Protein AF-A0A383DB20-F1 (afdb_monomer_lite)

Organism: NCBI:txid408172

Sequence (236 aa):
VTLESDKSSVEVPSTEDGTVESVNVKIGDKVSKGHLLATLESLRPTEEKPKKILEEKLPPDTEKIIEEAENTLVLKKEADEQKTITKKEDSDQKIEIVKNGDIDPIETKEWLESLSAVLEKDGKHRAQFLIKQLIEHSYKEGSDLVLSRNTPYINTISPETEVKSPGDQNLERKIRSLIRWNAAAMVVRANKKNPDLGGHIGTFASAATLYDVGMNHFWRAKNNKFGGDLIYFQGH

InterPro domains:
  IPR000089 Biotin/lipoyl attachment [PF00364] (1-40)
  IPR000089 Biotin/lipoyl attachment [PS50968] (1-41)
  IPR011053 Single hybrid motif [SSF51230] (2-42)
  IPR029061 Thiamin diphosphate-binding fold [SSF52518] (151-236)
  IPR051157 Pyruvate Dehydrogenase/Transketolase [PTHR43825] (102-236)
  IPR060495 Pyruvate dehydrogenase E1 component, N-terminal domain [PF28598] (104-144)

Structure (mmCIF, N/CA/C/O backbone):
data_AF-A0A383DB20-F1
#
_entry.id   AF-A0A383DB20-F1
#
loop_
_atom_site.group_PDB
_atom_site.id
_atom_site.type_symbol
_atom_site.label_atom_id
_atom_site.label_alt_id
_atom_site.label_comp_id
_atom_site.label_asym_id
_atom_site.label_entity_id
_atom_site.label_seq_id
_atom_site.pdbx_PDB_ins_code
_atom_site.Cartn_x
_atom_site.Cartn_y
_atom_site.Cartn_z
_atom_site.occupancy
_atom_site.B_iso_or_equiv
_atom_site.auth_seq_id
_atom_site.auth_comp_id
_atom_site.auth_asym_id
_atom_site.auth_atom_id
_atom_site.pdbx_PDB_model_num
ATOM 1 N N . VAL A 1 1 ? 11.622 30.270 1.119 1.00 59.06 1 VAL A N 1
ATOM 2 C CA . VAL A 1 1 ? 12.641 29.790 0.146 1.00 59.06 1 VAL A CA 1
ATOM 3 C C . VAL A 1 1 ? 12.094 28.554 -0.542 1.00 59.06 1 VAL A C 1
ATOM 5 O O . VAL A 1 1 ? 11.607 27.674 0.156 1.00 59.06 1 VAL A O 1
ATOM 8 N N . THR A 1 2 ? 12.141 28.484 -1.871 1.00 49.19 2 THR A N 1
ATOM 9 C CA . THR A 1 2 ? 11.824 27.263 -2.624 1.00 49.19 2 THR A CA 1
ATOM 10 C C . THR A 1 2 ? 13.022 26.318 -2.583 1.00 49.19 2 THR A C 1
ATOM 12 O O . THR A 1 2 ? 14.114 26.670 -3.023 1.00 49.19 2 THR A O 1
ATOM 15 N N . LEU A 1 3 ? 12.839 25.128 -2.015 1.00 52.16 3 LEU A N 1
ATOM 16 C CA . LEU A 1 3 ? 13.835 24.062 -2.069 1.00 52.16 3 LEU A CA 1
ATOM 17 C C . LE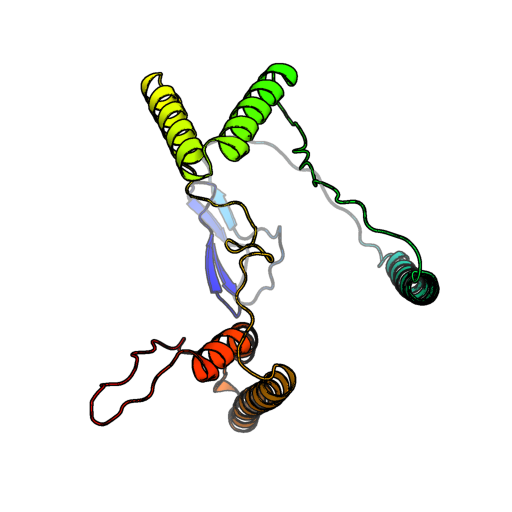U A 1 3 ? 13.464 23.119 -3.206 1.00 52.16 3 LEU A C 1
ATOM 19 O O . LEU A 1 3 ? 12.528 22.331 -3.079 1.00 52.16 3 LEU A O 1
ATOM 23 N N . GLU A 1 4 ? 14.196 23.219 -4.310 1.00 48.62 4 GLU A N 1
ATOM 24 C CA . GLU A 1 4 ? 14.090 22.284 -5.425 1.00 48.62 4 GLU A CA 1
ATOM 25 C C . GLU A 1 4 ? 15.074 21.131 -5.233 1.00 48.62 4 GLU A C 1
ATOM 27 O O . GLU A 1 4 ? 16.267 21.323 -4.991 1.00 48.62 4 GLU A O 1
ATOM 32 N N . SER A 1 5 ? 14.556 19.916 -5.343 1.00 49.69 5 SER A N 1
ATOM 33 C CA . SER A 1 5 ? 15.331 18.685 -5.414 1.00 49.69 5 SER A CA 1
ATOM 34 C C . SER A 1 5 ? 14.878 17.876 -6.625 1.00 49.69 5 SER A C 1
ATOM 36 O O . SER A 1 5 ? 13.759 18.049 -7.103 1.00 49.69 5 SER A O 1
ATOM 38 N N . ASP A 1 6 ? 15.708 16.925 -7.056 1.00 48.59 6 ASP A N 1
ATOM 39 C CA . ASP A 1 6 ? 15.488 15.978 -8.170 1.00 48.59 6 ASP A CA 1
ATOM 40 C C . ASP A 1 6 ? 14.156 15.179 -8.113 1.00 48.59 6 ASP A C 1
ATOM 42 O O . ASP A 1 6 ? 13.858 14.384 -9.000 1.00 48.59 6 ASP A O 1
ATOM 46 N N . LYS A 1 7 ? 13.342 15.341 -7.056 1.00 53.81 7 LYS A N 1
ATOM 47 C CA . LYS A 1 7 ? 12.043 14.663 -6.878 1.00 53.81 7 LYS A CA 1
ATOM 48 C C . LYS A 1 7 ? 10.903 15.548 -6.362 1.00 53.81 7 LYS A C 1
ATOM 50 O O . LYS A 1 7 ? 9.769 15.074 -6.326 1.00 53.81 7 LYS A O 1
ATOM 55 N N . SER A 1 8 ? 11.165 16.790 -5.952 1.00 47.06 8 SER A N 1
ATOM 56 C CA . SER A 1 8 ? 10.130 17.727 -5.492 1.00 47.06 8 SER A CA 1
ATOM 57 C C . SER A 1 8 ? 10.667 19.147 -5.316 1.00 47.06 8 SER A C 1
ATOM 59 O O . SER A 1 8 ? 11.785 19.339 -4.831 1.00 47.06 8 SER A O 1
ATOM 61 N N . SER A 1 9 ? 9.816 20.130 -5.619 1.00 50.62 9 SER A N 1
ATOM 62 C CA . SER A 1 9 ? 9.958 21.515 -5.160 1.00 50.62 9 SER A CA 1
ATOM 63 C C . SER A 1 9 ? 9.049 21.723 -3.945 1.00 50.62 9 SER A C 1
ATOM 65 O O . SER A 1 9 ? 7.861 21.403 -4.001 1.00 50.62 9 SER A O 1
ATOM 67 N N . VAL A 1 10 ? 9.599 22.228 -2.838 1.00 57.16 10 VAL A N 1
ATOM 68 C CA . VAL A 1 10 ? 8.850 22.519 -1.603 1.00 57.16 10 VAL A CA 1
ATOM 69 C C . VAL A 1 10 ? 9.067 23.975 -1.206 1.00 57.16 10 VAL A C 1
ATOM 71 O O . VAL A 1 10 ? 10.202 24.427 -1.039 1.00 57.16 10 VAL A O 1
ATOM 74 N N . GLU A 1 11 ? 7.975 24.715 -1.032 1.00 56.75 11 GLU A N 1
ATOM 75 C CA . GLU A 1 11 ? 8.008 26.063 -0.471 1.00 56.75 11 GLU A CA 1
ATOM 76 C C . GLU A 1 11 ? 8.185 25.995 1.047 1.00 56.75 11 GLU A C 1
ATOM 78 O O . GLU A 1 11 ? 7.329 25.491 1.770 1.00 56.75 11 GLU A O 1
ATOM 83 N N . VAL A 1 12 ? 9.309 26.520 1.539 1.00 61.78 12 VAL A N 1
ATOM 84 C CA . VAL A 1 12 ? 9.526 26.740 2.972 1.00 61.78 12 VAL A CA 1
ATOM 85 C C . VAL A 1 12 ? 9.075 28.169 3.306 1.00 61.78 12 VAL A C 1
ATOM 87 O O . VAL A 1 12 ? 9.718 29.112 2.812 1.00 61.78 12 VAL A O 1
ATOM 90 N N . PRO A 1 13 ? 8.001 28.360 4.101 1.00 58.44 13 PRO A N 1
ATOM 91 C CA . PRO A 1 13 ? 7.563 29.683 4.543 1.00 58.44 13 PRO A CA 1
ATOM 92 C C . PRO A 1 13 ? 8.611 30.333 5.461 1.00 58.44 13 PRO A C 1
ATOM 94 O O . PRO A 1 13 ? 9.416 29.640 6.085 1.00 58.44 13 PRO A O 1
ATOM 97 N N . SER A 1 14 ? 8.617 31.668 5.530 1.00 64.50 14 SER A N 1
ATOM 98 C CA . SER A 1 14 ? 9.446 32.390 6.506 1.00 64.50 14 SER A CA 1
ATOM 99 C C . SER A 1 14 ? 8.902 32.170 7.918 1.00 64.50 14 SER A C 1
ATOM 101 O O . SER A 1 14 ? 7.689 32.092 8.102 1.00 64.50 14 SER A O 1
ATOM 103 N N . THR A 1 15 ? 9.788 32.095 8.910 1.00 67.44 15 THR A N 1
ATOM 104 C CA . THR A 1 15 ? 9.412 32.118 10.334 1.00 67.44 15 THR A CA 1
ATOM 105 C C . THR A 1 15 ? 9.298 33.537 10.889 1.00 67.44 15 THR A C 1
ATOM 107 O O . THR A 1 15 ? 8.707 33.715 11.945 1.00 67.44 15 THR A O 1
ATOM 110 N N . GLU A 1 16 ? 9.857 34.527 10.187 1.00 64.00 16 GLU A N 1
ATOM 111 C CA . GLU A 1 16 ? 9.925 35.928 10.611 1.00 64.00 16 GLU A CA 1
ATOM 112 C C . GLU A 1 16 ? 9.339 36.851 9.534 1.00 64.00 16 GLU A C 1
ATOM 114 O O . GLU A 1 16 ? 9.630 36.684 8.342 1.00 64.00 16 GLU A O 1
ATOM 119 N N . ASP A 1 17 ? 8.571 37.851 9.970 1.00 55.56 17 ASP A N 1
ATOM 120 C CA . ASP A 1 17 ? 8.062 38.946 9.141 1.00 55.56 17 ASP A CA 1
ATOM 121 C C . ASP A 1 17 ? 9.033 40.140 9.193 1.00 55.56 17 ASP A C 1
ATOM 123 O O . ASP A 1 17 ? 9.353 40.648 10.270 1.00 55.56 17 ASP A O 1
ATOM 127 N N . GLY A 1 18 ? 9.489 40.625 8.036 1.00 67.94 18 GLY A N 1
ATOM 128 C CA . GLY A 1 18 ? 10.407 41.765 7.960 1.00 67.94 18 GLY A CA 1
ATOM 129 C C . GLY A 1 18 ? 10.824 42.122 6.534 1.00 67.94 18 GLY A C 1
ATOM 130 O O . GLY A 1 18 ? 10.557 41.383 5.584 1.00 67.94 18 GLY A O 1
ATOM 131 N N . THR A 1 19 ? 11.498 43.262 6.382 1.00 67.06 19 THR A N 1
ATOM 132 C CA . THR A 1 19 ? 12.055 43.700 5.092 1.00 67.06 19 THR A CA 1
ATOM 133 C C . THR A 1 19 ? 13.419 43.043 4.871 1.00 67.06 19 THR A C 1
ATOM 135 O O . THR A 1 19 ? 14.237 42.981 5.789 1.00 67.06 19 THR A O 1
ATOM 138 N N . VAL A 1 20 ? 13.685 42.554 3.656 1.00 72.50 20 VAL A N 1
ATOM 139 C CA . VAL A 1 20 ? 14.995 41.988 3.290 1.00 72.50 20 VAL A CA 1
ATOM 140 C C . VAL A 1 20 ? 15.997 43.120 3.076 1.00 72.50 20 VAL A C 1
ATOM 142 O O . VAL A 1 20 ? 15.852 43.903 2.141 1.00 72.50 20 VAL A O 1
ATOM 145 N N . GLU A 1 21 ? 17.024 43.179 3.920 1.00 65.50 21 GLU A N 1
ATOM 146 C CA . GLU A 1 21 ? 18.070 44.206 3.861 1.00 65.50 21 GLU A CA 1
ATOM 147 C C . GLU A 1 21 ? 19.227 43.777 2.942 1.00 65.50 21 GLU A C 1
ATOM 149 O O . GLU A 1 21 ? 19.695 44.550 2.107 1.00 65.50 21 GLU A O 1
ATOM 154 N N . SER A 1 22 ? 19.674 42.519 3.051 1.00 62.12 22 SER A N 1
ATOM 155 C CA . SER A 1 22 ? 20.727 41.966 2.192 1.00 62.12 22 SER A CA 1
ATOM 156 C C . SER A 1 22 ? 20.523 40.480 1.892 1.00 62.12 22 SER A C 1
ATOM 158 O O . SER A 1 22 ? 20.068 39.715 2.743 1.00 62.12 22 SER A O 1
ATOM 160 N N . VAL A 1 23 ? 20.892 40.057 0.679 1.00 72.50 23 VAL A N 1
ATOM 161 C CA . VAL A 1 23 ? 20.960 38.646 0.265 1.00 72.50 23 VAL A CA 1
ATOM 162 C C . VAL A 1 23 ? 22.431 38.289 0.076 1.00 72.50 23 VAL A C 1
ATOM 164 O O . VAL A 1 23 ? 23.111 38.876 -0.763 1.00 72.50 23 VAL A O 1
ATOM 167 N N . ASN A 1 24 ? 22.930 37.335 0.862 1.00 66.56 24 ASN A N 1
ATOM 168 C CA . ASN A 1 24 ? 24.367 37.054 0.995 1.00 66.56 24 ASN A CA 1
ATOM 169 C C . ASN A 1 24 ? 24.861 35.897 0.108 1.00 66.56 24 ASN A C 1
ATOM 171 O O . ASN A 1 24 ? 25.945 35.364 0.330 1.00 66.56 24 ASN A O 1
ATOM 175 N N . VAL A 1 25 ? 24.074 35.510 -0.899 1.00 71.25 25 VAL A N 1
ATOM 176 C CA . VAL A 1 25 ? 24.308 34.336 -1.753 1.00 71.25 25 VAL A CA 1
ATOM 177 C C . VAL A 1 25 ? 24.264 34.751 -3.220 1.00 71.25 25 VAL A C 1
ATOM 179 O O . VAL A 1 25 ? 23.372 35.497 -3.626 1.00 71.25 25 VAL A O 1
ATOM 182 N N . LYS A 1 26 ? 25.212 34.270 -4.030 1.00 64.81 26 LYS A N 1
ATOM 183 C CA . LYS A 1 26 ? 25.238 34.499 -5.479 1.00 64.81 26 LYS A CA 1
ATOM 184 C C . LYS A 1 26 ? 24.662 33.304 -6.235 1.00 64.81 26 LYS A C 1
ATOM 186 O O . LYS A 1 26 ? 24.606 32.178 -5.743 1.00 64.81 26 LYS A O 1
ATOM 191 N N . ILE A 1 27 ? 24.244 33.556 -7.473 1.00 55.38 27 ILE A N 1
ATOM 192 C CA . ILE A 1 27 ? 23.728 32.523 -8.376 1.00 55.38 27 ILE A CA 1
ATOM 193 C C . ILE A 1 27 ? 24.835 31.483 -8.617 1.00 55.38 27 ILE A C 1
ATOM 195 O O . ILE A 1 27 ? 25.850 31.796 -9.236 1.00 55.38 27 ILE A O 1
ATOM 199 N N . GLY A 1 28 ? 24.629 30.258 -8.121 1.00 61.41 28 GLY A N 1
ATOM 200 C CA . GLY A 1 28 ? 25.564 29.132 -8.249 1.00 61.41 28 GLY A CA 1
ATOM 201 C C . GLY A 1 28 ? 26.291 28.709 -6.963 1.00 61.41 28 GLY A C 1
ATOM 202 O O . GLY A 1 28 ? 26.984 27.691 -6.987 1.00 61.41 28 GLY A O 1
ATOM 203 N N . ASP A 1 29 ? 26.133 29.426 -5.845 1.00 67.25 29 ASP A N 1
ATOM 204 C CA . ASP A 1 29 ? 26.759 29.047 -4.570 1.00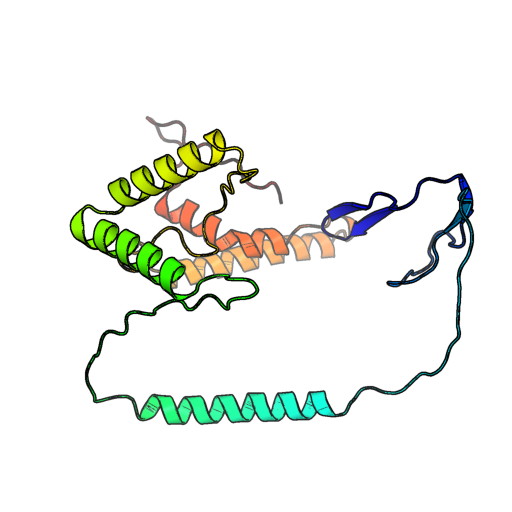 67.25 29 ASP A CA 1
ATOM 205 C C . ASP A 1 29 ? 26.137 27.773 -3.962 1.00 67.25 29 ASP A C 1
ATOM 207 O O . ASP A 1 29 ? 24.917 27.607 -3.898 1.00 67.25 29 ASP A O 1
ATOM 211 N N . LYS A 1 30 ? 26.987 26.868 -3.456 1.00 56.06 30 LYS A N 1
ATOM 212 C CA . LYS A 1 30 ? 26.550 25.665 -2.728 1.00 56.06 30 LYS A CA 1
ATOM 213 C C . LYS A 1 30 ? 26.291 25.996 -1.259 1.00 56.06 30 LYS A C 1
ATOM 215 O O . LYS A 1 30 ? 27.233 26.164 -0.487 1.00 56.06 30 LYS A O 1
ATOM 220 N N . VAL A 1 31 ? 25.020 26.036 -0.869 1.00 63.97 31 VAL A N 1
ATOM 221 C CA . VAL A 1 31 ? 24.595 26.307 0.512 1.00 63.97 31 VAL A CA 1
ATOM 222 C C . VAL A 1 31 ? 24.328 25.018 1.299 1.00 63.97 31 VAL A C 1
ATOM 224 O O . VAL A 1 31 ? 23.704 24.083 0.802 1.00 63.97 31 VAL A O 1
ATOM 227 N N . SER A 1 32 ? 24.791 24.983 2.550 1.00 64.56 32 SER A N 1
ATOM 228 C CA . SER A 1 32 ? 24.602 23.868 3.494 1.00 64.56 32 SER A CA 1
ATOM 229 C C . SER A 1 32 ? 23.648 24.257 4.629 1.00 64.56 32 SER A C 1
ATOM 231 O O . SER A 1 32 ? 23.413 25.441 4.881 1.00 64.56 32 SER A O 1
ATOM 233 N N . LYS A 1 33 ? 23.113 23.266 5.358 1.00 56.12 33 LYS A N 1
ATOM 234 C CA . LYS A 1 33 ? 22.234 23.496 6.520 1.00 56.12 33 LYS A CA 1
ATOM 235 C C . LYS A 1 33 ? 22.925 24.416 7.543 1.00 56.12 33 LYS A C 1
ATOM 237 O O . LYS A 1 33 ? 23.989 24.075 8.048 1.00 56.12 33 LYS A O 1
ATOM 242 N N . GLY A 1 34 ? 22.310 25.565 7.836 1.00 63.97 34 GLY A N 1
ATOM 243 C CA . GLY A 1 34 ? 22.854 26.597 8.733 1.00 63.97 34 GLY A CA 1
ATOM 244 C C . GLY A 1 34 ? 23.580 27.764 8.045 1.00 63.97 34 GLY A C 1
ATOM 245 O O . GLY A 1 34 ? 24.099 28.634 8.739 1.00 63.97 34 GLY A O 1
ATOM 246 N N . HIS A 1 35 ? 23.629 27.819 6.709 1.00 67.94 35 HIS A N 1
ATOM 247 C CA . HIS A 1 35 ? 24.198 28.964 5.990 1.00 67.94 35 HIS A CA 1
ATOM 248 C C . HIS A 1 35 ? 23.261 30.189 6.010 1.00 67.94 35 HIS A C 1
ATOM 250 O O . HIS A 1 35 ? 22.048 30.051 5.848 1.00 67.94 35 HIS A O 1
ATOM 256 N N . LEU A 1 36 ? 23.820 31.391 6.190 1.00 67.38 36 LEU A N 1
ATOM 257 C CA . LEU A 1 36 ? 23.061 32.645 6.252 1.00 67.38 36 LEU A CA 1
ATOM 258 C C . LEU A 1 36 ? 22.674 33.107 4.839 1.00 67.38 36 LEU A C 1
ATOM 260 O O . LEU A 1 36 ? 23.517 33.607 4.101 1.00 67.38 36 LEU A O 1
ATOM 264 N N . LEU A 1 37 ? 21.400 32.953 4.472 1.00 70.12 37 LEU A N 1
ATOM 265 C CA . LEU A 1 37 ? 20.918 33.283 3.124 1.00 70.12 37 LEU A CA 1
ATOM 266 C C . LEU A 1 37 ? 20.615 34.783 2.944 1.00 70.12 37 LEU A C 1
ATOM 268 O O . LEU A 1 37 ? 20.979 35.372 1.927 1.00 70.12 37 LEU A O 1
ATOM 272 N N . ALA A 1 38 ? 19.977 35.409 3.935 1.00 67.69 38 ALA A N 1
ATOM 273 C CA . ALA A 1 38 ? 19.600 36.822 3.919 1.00 67.69 38 ALA A CA 1
ATOM 274 C C . ALA A 1 38 ? 19.566 37.410 5.340 1.00 67.69 38 ALA A C 1
ATOM 276 O O . ALA A 1 38 ? 19.420 36.661 6.309 1.00 67.69 38 ALA A O 1
ATOM 277 N N . THR A 1 39 ? 19.681 38.735 5.459 1.00 68.44 39 THR A N 1
ATOM 278 C CA . THR A 1 39 ? 19.357 39.481 6.687 1.00 68.44 39 THR A CA 1
ATOM 279 C C . THR A 1 39 ? 17.982 40.135 6.557 1.00 68.44 39 THR A C 1
ATOM 281 O O . THR A 1 39 ? 17.654 40.716 5.519 1.00 68.44 39 THR A O 1
ATOM 284 N N . LEU A 1 40 ? 17.171 40.006 7.609 1.00 66.69 40 LEU A N 1
ATOM 285 C CA . LEU A 1 40 ? 15.858 40.635 7.741 1.00 66.69 40 LEU A CA 1
ATOM 286 C C . LEU A 1 40 ? 15.942 41.725 8.809 1.00 66.69 40 LEU A C 1
ATOM 288 O O . LEU A 1 40 ? 16.468 41.474 9.894 1.00 66.69 40 LEU A O 1
ATOM 292 N N . GLU A 1 41 ? 15.394 42.900 8.521 1.00 54.53 41 GLU A N 1
ATOM 293 C CA . GLU A 1 41 ? 15.208 43.952 9.519 1.00 54.53 41 GLU A CA 1
ATOM 294 C C . GLU A 1 41 ? 13.884 43.702 10.262 1.00 54.53 41 GLU A C 1
ATOM 296 O O . GLU A 1 41 ? 12.808 43.736 9.656 1.00 54.53 41 GLU A O 1
ATOM 301 N N . SER A 1 42 ? 13.959 43.414 11.568 1.00 51.50 42 SER A N 1
ATOM 302 C CA . SER A 1 42 ? 12.794 43.174 12.430 1.00 51.50 42 SER A CA 1
ATOM 303 C C . SER A 1 42 ? 12.684 44.227 13.539 1.00 51.50 42 SER A C 1
ATOM 305 O O . SER A 1 42 ? 13.671 44.745 14.057 1.00 51.50 42 SER A O 1
ATOM 307 N N . LEU A 1 43 ? 11.449 44.560 13.920 1.00 39.91 43 LEU A N 1
ATOM 308 C CA . LEU A 1 43 ? 11.134 45.677 14.823 1.00 39.91 43 LEU A CA 1
ATOM 309 C C . LEU A 1 43 ? 11.194 45.319 16.328 1.00 39.91 43 LEU A C 1
ATOM 311 O O . LEU A 1 43 ? 10.458 45.908 17.123 1.00 39.91 43 LEU A O 1
ATOM 315 N N . ARG A 1 44 ? 12.019 44.343 16.753 1.00 31.77 44 ARG A N 1
ATOM 316 C CA . ARG A 1 44 ? 12.151 43.932 18.175 1.00 31.77 44 ARG A CA 1
ATOM 317 C C . ARG A 1 44 ? 13.601 43.564 18.567 1.00 31.77 44 ARG A C 1
ATOM 319 O O . ARG A 1 44 ? 14.346 43.113 17.704 1.00 31.77 44 ARG A O 1
ATOM 326 N N . PRO A 1 45 ? 14.031 43.763 19.834 1.00 30.38 45 PRO A N 1
ATOM 327 C CA . PRO A 1 45 ? 15.458 43.908 20.151 1.00 30.38 45 PRO A CA 1
ATOM 328 C C . PRO A 1 45 ? 16.167 42.633 20.657 1.00 30.38 45 PRO A C 1
ATOM 330 O O . PRO A 1 45 ? 15.686 41.978 21.574 1.00 30.38 45 PRO A O 1
ATOM 333 N N . THR A 1 46 ? 17.360 42.396 20.093 1.00 29.25 46 THR A N 1
ATOM 334 C CA . THR A 1 46 ? 18.623 41.890 20.701 1.00 29.25 46 THR A CA 1
ATOM 335 C C . THR A 1 46 ? 18.643 40.710 21.688 1.00 29.25 46 THR A C 1
ATOM 337 O O . THR A 1 46 ? 18.268 40.875 22.843 1.00 29.25 46 THR A O 1
ATOM 340 N N . GLU A 1 47 ? 19.287 39.604 21.270 1.00 27.28 47 GLU A N 1
ATOM 341 C CA . GLU A 1 47 ? 20.504 38.946 21.841 1.00 27.28 47 GLU A CA 1
ATOM 342 C C . GLU A 1 47 ? 20.774 37.617 21.069 1.00 27.28 47 GLU A C 1
ATOM 344 O O . GLU A 1 47 ? 19.854 37.100 20.442 1.00 27.28 47 GLU A O 1
ATOM 349 N N . GLU A 1 48 ? 21.951 36.970 20.988 1.00 27.89 48 GLU A N 1
ATOM 350 C CA . GLU A 1 48 ? 23.385 37.329 21.137 1.00 27.89 48 GLU A CA 1
ATOM 351 C C . GLU A 1 48 ? 24.216 36.292 20.299 1.00 27.89 48 GLU A C 1
ATOM 353 O O . GLU A 1 48 ? 23.642 35.425 19.633 1.00 27.89 48 GLU A O 1
ATOM 358 N N . LYS A 1 49 ? 25.561 36.321 20.308 1.00 29.75 49 LYS A N 1
ATOM 359 C CA . LYS A 1 49 ? 26.460 35.307 19.702 1.00 29.75 49 LYS A CA 1
ATOM 360 C C . LYS A 1 49 ? 27.620 34.913 20.627 1.00 29.75 49 LYS A C 1
ATOM 362 O O . LYS A 1 49 ? 28.293 35.787 21.162 1.00 29.75 49 LYS A O 1
ATOM 367 N N . PRO A 1 50 ? 28.063 33.637 20.591 1.00 29.03 50 PRO A N 1
ATOM 368 C CA . PRO A 1 50 ? 29.516 33.426 20.467 1.00 29.03 50 PRO A CA 1
ATOM 369 C C . PRO A 1 50 ? 29.990 32.243 19.583 1.00 29.03 50 PRO A C 1
ATOM 371 O O . PRO A 1 50 ? 29.734 31.085 19.871 1.00 29.03 50 PRO A O 1
ATOM 374 N N . LYS A 1 51 ? 30.814 32.604 18.582 1.00 26.80 51 LYS A N 1
ATOM 375 C CA . LYS A 1 51 ? 32.137 32.052 18.163 1.00 26.80 51 LYS A CA 1
ATOM 376 C C . LYS A 1 51 ? 32.372 30.558 17.778 1.00 26.80 51 LYS A C 1
ATOM 378 O O . LYS A 1 51 ? 31.779 29.619 18.276 1.00 26.80 51 LYS A O 1
ATOM 383 N N . LYS A 1 52 ? 33.348 30.420 16.855 1.00 26.72 52 LYS A N 1
ATOM 384 C CA . LYS A 1 52 ? 34.049 29.227 16.289 1.00 26.72 52 LYS A CA 1
ATOM 385 C C . LYS A 1 52 ? 34.758 28.379 17.392 1.00 26.72 52 LYS A C 1
ATOM 387 O O . LYS A 1 52 ? 34.823 28.858 18.516 1.00 26.72 52 LYS A O 1
ATOM 392 N N . ILE A 1 53 ? 35.362 27.189 17.180 1.00 26.31 53 ILE A N 1
ATOM 393 C CA . ILE A 1 53 ? 36.323 26.746 16.129 1.00 26.31 53 ILE A CA 1
ATOM 394 C C . ILE A 1 53 ? 36.475 25.193 16.068 1.00 26.31 53 ILE A C 1
ATOM 396 O O . ILE A 1 53 ? 36.279 24.539 17.083 1.00 26.31 53 ILE A O 1
ATOM 400 N N . LEU A 1 54 ? 36.974 24.692 14.919 1.00 27.12 54 LEU A N 1
ATOM 401 C CA . LEU A 1 54 ? 37.861 23.523 14.659 1.00 27.12 54 LEU A CA 1
ATOM 402 C C . LEU A 1 54 ? 37.307 22.333 13.848 1.00 27.12 54 LEU A C 1
ATOM 404 O O . LEU A 1 54 ? 36.191 21.864 14.040 1.00 27.12 54 LEU A O 1
ATOM 408 N N . GLU A 1 55 ? 38.157 21.876 12.922 1.00 37.19 55 GLU A N 1
ATOM 409 C CA . GLU A 1 55 ? 38.035 20.663 12.107 1.00 37.19 55 GLU A CA 1
ATOM 410 C C . GLU A 1 55 ? 38.674 19.480 12.851 1.00 37.19 55 GLU A C 1
ATOM 412 O O . GLU A 1 55 ? 39.774 19.641 13.380 1.00 37.19 55 GLU A O 1
ATOM 417 N N . GLU A 1 56 ? 38.085 18.280 12.802 1.00 30.03 56 GLU A N 1
ATOM 418 C CA . GLU A 1 56 ? 38.869 17.046 12.953 1.00 30.03 56 GLU A CA 1
ATOM 419 C C . GLU A 1 56 ? 38.233 15.830 12.250 1.00 30.03 56 GLU A C 1
ATOM 421 O O . GLU A 1 56 ? 37.166 15.923 11.642 1.00 30.03 56 GLU A O 1
ATOM 426 N N . LYS A 1 57 ? 38.983 14.723 12.210 1.00 35.38 57 LYS A N 1
ATOM 427 C CA . LYS A 1 57 ? 38.885 13.637 11.217 1.00 35.38 57 LYS A CA 1
ATOM 428 C C . LYS A 1 57 ? 37.784 12.606 11.514 1.00 35.38 57 LYS A C 1
ATOM 430 O O . LYS A 1 57 ? 37.277 12.507 12.625 1.00 35.38 57 LYS A O 1
ATOM 435 N N . LEU A 1 58 ? 37.475 11.798 10.494 1.00 37.28 58 LEU A N 1
ATOM 436 C CA . LEU A 1 58 ? 36.573 10.637 10.552 1.00 37.28 58 LEU A CA 1
ATOM 437 C C . LEU A 1 58 ? 36.907 9.696 11.738 1.00 37.28 58 LEU A C 1
ATOM 439 O O . LEU A 1 58 ? 38.076 9.322 11.872 1.00 37.28 58 LEU A O 1
ATOM 443 N N . PRO A 1 59 ? 35.923 9.283 12.565 1.00 42.91 59 PRO A N 1
ATOM 444 C CA . PRO A 1 59 ? 36.157 8.366 13.684 1.00 42.91 59 PRO A CA 1
ATOM 445 C C . PRO A 1 59 ? 36.416 6.911 13.244 1.00 42.91 59 PRO A C 1
ATOM 447 O O . PRO A 1 59 ? 35.809 6.455 12.275 1.00 42.91 59 PRO A O 1
ATOM 450 N N . PRO A 1 60 ? 37.225 6.137 13.996 1.00 53.56 60 PRO A N 1
ATOM 451 C CA . PRO A 1 60 ? 37.548 4.735 13.693 1.00 53.56 60 PRO A CA 1
ATOM 452 C C . PRO A 1 60 ? 36.417 3.731 13.999 1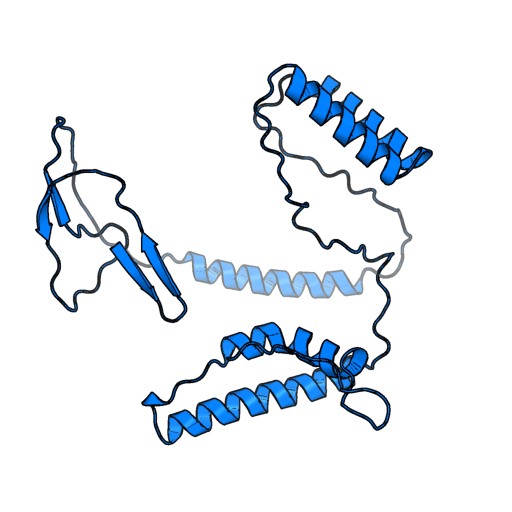.00 53.56 60 PRO A C 1
ATOM 454 O O . PRO A 1 60 ? 36.591 2.526 13.831 1.00 53.56 60 PRO A O 1
ATOM 457 N N . ASP A 1 61 ? 35.257 4.185 14.475 1.00 54.41 61 ASP A N 1
ATOM 458 C CA . ASP A 1 61 ? 34.190 3.286 14.932 1.00 54.41 61 ASP A CA 1
ATOM 459 C C . ASP A 1 61 ? 33.338 2.703 13.790 1.00 54.41 61 ASP A C 1
ATOM 461 O O . ASP A 1 61 ? 32.614 1.734 14.003 1.00 54.41 61 ASP A O 1
ATOM 465 N N . THR A 1 62 ? 3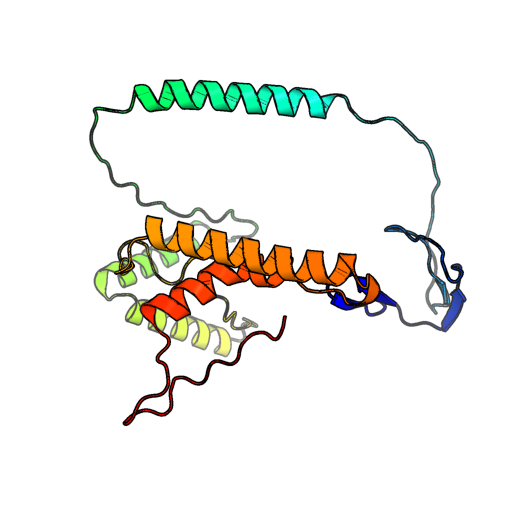3.464 3.206 12.555 1.00 46.81 62 THR A N 1
ATOM 466 C CA . THR A 1 62 ? 32.770 2.618 11.393 1.00 46.81 62 THR A CA 1
ATOM 467 C C . THR A 1 62 ? 33.336 1.266 10.958 1.00 46.81 62 THR A C 1
ATOM 469 O O . THR A 1 62 ? 32.599 0.480 10.375 1.00 46.81 62 THR A O 1
ATOM 472 N N . GLU A 1 63 ? 34.608 0.971 11.245 1.00 53.78 63 GLU A N 1
ATOM 473 C CA . GLU A 1 63 ? 35.215 -0.335 10.933 1.00 53.78 63 GLU A CA 1
ATOM 474 C C . GLU A 1 63 ? 34.741 -1.412 11.926 1.00 53.78 63 GLU A C 1
ATOM 476 O O . GLU A 1 63 ? 34.327 -2.495 11.515 1.00 53.78 63 GLU A O 1
ATOM 481 N N . LYS A 1 64 ? 34.661 -1.072 13.220 1.00 55.47 64 LYS A N 1
ATOM 482 C CA . LYS A 1 64 ? 34.161 -1.974 14.276 1.00 55.47 64 LYS A CA 1
ATOM 483 C C . LYS A 1 64 ? 32.706 -2.394 14.059 1.00 55.47 64 LYS A C 1
ATOM 485 O O . LYS A 1 64 ? 32.367 -3.554 14.256 1.00 55.47 64 LYS A O 1
ATOM 490 N N . ILE A 1 65 ? 31.855 -1.473 13.596 1.00 57.53 65 ILE A N 1
ATOM 491 C CA . ILE A 1 65 ? 30.441 -1.758 13.289 1.00 57.53 65 ILE A CA 1
ATOM 492 C C . ILE A 1 65 ? 30.304 -2.795 12.155 1.00 57.53 65 ILE A C 1
ATOM 494 O O . ILE A 1 65 ? 29.335 -3.555 12.129 1.00 57.53 65 ILE A O 1
ATOM 498 N N . ILE A 1 66 ? 31.267 -2.860 11.227 1.00 55.62 66 ILE A N 1
ATOM 499 C CA . ILE A 1 66 ? 31.267 -3.846 10.136 1.00 55.62 66 ILE A CA 1
ATOM 500 C C . ILE A 1 66 ? 31.688 -5.227 10.664 1.00 55.62 66 ILE A C 1
ATOM 502 O O . ILE A 1 66 ? 30.991 -6.206 10.395 1.00 55.62 66 ILE A O 1
ATOM 506 N N . GLU A 1 67 ? 32.736 -5.314 11.491 1.00 56.16 67 GLU A N 1
ATOM 507 C CA . GLU A 1 67 ? 33.134 -6.578 12.141 1.00 56.16 67 GLU A CA 1
ATOM 508 C C . GLU A 1 67 ? 32.051 -7.122 13.096 1.00 56.16 67 GLU A C 1
ATOM 510 O O . GLU A 1 67 ? 31.797 -8.330 13.138 1.00 56.16 67 GLU A O 1
ATOM 515 N N . GLU A 1 68 ? 31.356 -6.255 13.840 1.00 60.84 68 GLU A N 1
ATOM 516 C CA . GLU A 1 68 ? 30.216 -6.648 14.681 1.00 60.84 68 GLU A CA 1
ATOM 517 C C . GLU A 1 68 ? 29.038 -7.175 13.842 1.00 60.84 68 GLU A C 1
ATOM 519 O O . GLU A 1 68 ? 28.410 -8.179 14.205 1.00 60.84 68 GLU A O 1
ATOM 524 N N . ALA A 1 69 ? 28.757 -6.559 12.688 1.00 50.03 69 ALA A N 1
ATOM 525 C CA . ALA A 1 69 ? 27.714 -7.019 11.773 1.00 50.03 69 ALA A CA 1
ATOM 526 C C . ALA A 1 69 ? 28.035 -8.396 11.162 1.00 50.03 69 ALA A C 1
ATOM 528 O O . ALA A 1 69 ? 27.146 -9.250 11.087 1.00 50.03 69 ALA A O 1
ATOM 529 N N . GLU A 1 70 ? 29.289 -8.647 10.775 1.00 51.75 70 GLU A N 1
ATOM 530 C CA . GLU A 1 70 ? 29.718 -9.939 10.225 1.00 51.75 70 GLU A CA 1
ATOM 531 C C . GLU A 1 70 ? 29.684 -11.058 11.280 1.00 51.75 70 GLU A C 1
ATOM 533 O O . GLU A 1 70 ? 29.102 -12.118 11.031 1.00 51.75 70 GLU A O 1
ATOM 538 N N . ASN A 1 71 ? 30.175 -10.806 12.499 1.00 55.56 71 ASN A N 1
ATOM 539 C CA . ASN A 1 71 ? 30.097 -11.774 13.602 1.00 55.56 71 ASN A CA 1
ATOM 540 C C . ASN A 1 71 ? 28.643 -12.107 13.996 1.00 55.56 71 ASN A C 1
ATOM 542 O O . ASN A 1 71 ? 28.304 -13.267 14.249 1.00 55.56 71 ASN A O 1
ATOM 546 N N . THR A 1 72 ? 27.740 -11.120 13.961 1.00 54.38 72 THR A N 1
ATOM 547 C CA . THR A 1 72 ? 26.306 -11.330 14.237 1.00 54.38 72 THR A CA 1
ATOM 548 C C . THR A 1 72 ? 25.621 -12.218 13.182 1.00 54.38 72 THR A C 1
ATOM 550 O O . THR A 1 72 ? 24.626 -12.885 13.479 1.00 54.38 72 THR A O 1
ATOM 553 N N . LEU A 1 73 ? 26.138 -12.269 11.948 1.00 50.28 73 LEU A N 1
ATOM 554 C CA . LEU A 1 73 ? 25.623 -13.140 10.883 1.00 50.28 73 LEU A CA 1
ATOM 555 C C . LEU A 1 73 ? 26.101 -14.595 11.013 1.00 50.28 73 LEU A C 1
ATOM 557 O O . LEU A 1 73 ? 25.378 -15.500 10.592 1.00 50.28 73 LEU A O 1
ATOM 561 N N . VAL A 1 74 ? 27.273 -14.834 11.611 1.00 48.72 74 VAL A N 1
ATOM 562 C CA . VAL A 1 74 ? 27.778 -16.191 11.895 1.00 48.72 74 VAL A CA 1
ATOM 563 C C . VAL A 1 74 ? 26.975 -16.830 13.029 1.00 48.72 74 VAL A C 1
ATOM 565 O O . VAL A 1 74 ? 26.418 -17.911 12.845 1.00 48.72 74 VAL A O 1
ATOM 568 N N . LEU A 1 75 ? 26.792 -16.111 14.143 1.00 48.56 75 LEU A N 1
ATOM 569 C CA . LEU A 1 75 ? 26.021 -16.590 15.301 1.00 48.56 75 LEU A CA 1
ATOM 570 C C . LEU A 1 75 ? 24.559 -16.935 14.957 1.00 48.56 75 LEU A C 1
ATOM 572 O O . LEU A 1 75 ? 23.979 -17.847 15.545 1.00 48.56 75 LEU A O 1
ATOM 576 N N . LYS A 1 76 ? 23.955 -16.248 13.976 1.00 47.09 76 LYS A N 1
ATOM 577 C CA . LYS A 1 76 ? 22.602 -16.575 13.493 1.00 47.09 76 LYS A CA 1
ATOM 578 C C . LYS A 1 76 ? 22.528 -17.912 12.753 1.00 47.09 76 LYS A C 1
ATOM 580 O O . LYS A 1 76 ? 21.535 -18.612 12.909 1.00 47.09 76 LYS A O 1
ATOM 585 N N . LYS A 1 77 ? 23.564 -18.296 11.996 1.00 39.72 77 LYS A N 1
ATOM 586 C CA . LYS A 1 77 ? 23.583 -19.586 11.282 1.00 39.72 77 LYS A CA 1
ATOM 587 C C . LYS A 1 77 ? 23.675 -20.773 12.239 1.00 39.72 77 LYS A C 1
ATOM 589 O O . LYS A 1 77 ? 22.965 -21.751 12.048 1.00 39.72 77 LYS A O 1
ATOM 594 N N . GLU A 1 78 ? 24.493 -20.666 13.283 1.00 36.81 78 GLU A N 1
ATOM 595 C CA . GLU A 1 78 ? 24.634 -21.729 14.290 1.00 36.81 78 GLU A CA 1
ATOM 596 C C . GLU A 1 78 ? 23.382 -21.849 15.182 1.00 36.81 78 GLU A C 1
ATOM 598 O O . GLU A 1 78 ? 22.993 -22.951 15.570 1.00 36.81 78 GLU A O 1
ATOM 603 N N . ALA A 1 79 ? 22.695 -20.733 15.454 1.00 37.75 79 ALA A N 1
ATOM 604 C CA . ALA A 1 79 ? 21.438 -20.725 16.207 1.00 37.75 79 ALA A CA 1
ATOM 605 C C . ALA A 1 79 ? 20.237 -21.327 15.444 1.00 37.75 79 ALA A C 1
ATOM 607 O O . ALA A 1 79 ? 19.323 -21.857 16.085 1.00 37.75 79 ALA A O 1
ATOM 608 N N . ASP A 1 80 ? 20.220 -21.261 14.108 1.00 38.16 80 ASP A N 1
ATOM 609 C CA . ASP A 1 80 ? 19.130 -21.812 13.289 1.00 38.16 80 ASP A CA 1
ATOM 610 C C . ASP A 1 80 ? 19.189 -23.352 13.171 1.00 38.16 80 ASP A C 1
ATOM 612 O O . ASP A 1 80 ? 18.143 -23.997 13.072 1.00 38.16 80 ASP A O 1
ATOM 616 N N . GLU A 1 81 ? 20.372 -23.976 13.267 1.00 33.75 81 GLU A N 1
ATOM 617 C CA . GLU A 1 81 ? 20.506 -25.445 13.197 1.00 33.75 81 GLU A CA 1
ATOM 618 C C . GLU A 1 81 ? 20.047 -26.176 14.478 1.00 33.75 81 GLU A C 1
ATOM 620 O O . GLU A 1 81 ? 19.726 -27.364 14.426 1.00 33.75 81 GLU A O 1
ATOM 625 N N . GLN A 1 82 ? 19.936 -25.486 15.623 1.00 33.12 82 GLN A N 1
ATOM 626 C CA . GLN A 1 82 ? 19.566 -26.099 16.914 1.00 33.12 82 GLN A CA 1
ATOM 627 C C . GLN A 1 82 ? 18.091 -25.921 17.329 1.00 33.12 82 GLN A C 1
ATOM 629 O O . GLN A 1 82 ? 17.697 -26.386 18.397 1.00 33.12 82 GLN A O 1
ATOM 634 N N . LYS A 1 83 ? 17.241 -25.286 16.507 1.00 31.97 83 LYS A N 1
ATOM 635 C CA . LYS A 1 83 ? 15.832 -24.979 16.857 1.00 31.97 83 LYS A CA 1
ATOM 636 C C . LYS A 1 83 ? 14.770 -25.939 16.308 1.00 31.97 83 LYS A C 1
ATOM 638 O O . LYS A 1 83 ? 13.588 -25.598 16.256 1.00 31.97 83 LYS A O 1
ATOM 643 N N . THR A 1 84 ? 15.141 -27.174 15.979 1.00 30.02 84 THR A N 1
ATOM 644 C CA . THR A 1 84 ? 14.153 -28.258 15.841 1.00 30.02 84 THR A CA 1
ATOM 645 C C . THR A 1 84 ? 13.984 -28.986 17.182 1.00 30.02 84 THR A C 1
ATOM 647 O O . THR A 1 84 ? 14.966 -29.414 17.771 1.00 30.02 84 THR A O 1
ATOM 650 N N . ILE A 1 85 ? 12.725 -29.162 17.634 1.00 30.75 85 ILE A N 1
ATOM 651 C CA . ILE A 1 85 ? 12.290 -29.803 18.906 1.00 30.75 85 ILE A CA 1
ATOM 652 C C . ILE A 1 85 ? 12.323 -28.850 20.135 1.00 30.75 85 ILE A C 1
ATOM 654 O O . ILE A 1 85 ? 13.185 -28.938 21.000 1.00 30.75 85 ILE A O 1
ATOM 658 N N . THR A 1 86 ? 11.351 -27.943 20.316 1.00 26.75 86 THR A N 1
ATOM 659 C CA . THR A 1 86 ? 10.176 -28.211 21.191 1.00 26.75 86 THR A CA 1
ATOM 660 C C . THR A 1 86 ? 8.998 -27.222 20.985 1.00 26.75 86 THR A C 1
ATOM 662 O O . THR A 1 86 ? 9.075 -26.278 20.212 1.00 26.75 86 THR A O 1
ATOM 665 N N . LYS A 1 87 ? 7.864 -27.539 21.631 1.00 28.64 87 LYS A N 1
ATOM 666 C CA . LYS A 1 87 ? 6.465 -27.096 21.425 1.00 28.64 87 LYS A CA 1
ATOM 667 C C . LYS A 1 87 ? 6.140 -25.587 21.494 1.00 28.64 87 LYS A C 1
ATOM 669 O O . LYS A 1 87 ? 6.830 -24.803 22.126 1.00 28.64 87 LYS A O 1
ATOM 674 N N . LYS A 1 88 ? 4.972 -25.275 20.906 1.00 35.22 88 LYS A N 1
ATOM 675 C CA . LYS A 1 88 ? 4.186 -24.028 20.989 1.00 35.22 88 LYS A CA 1
ATOM 676 C C . LYS A 1 88 ? 3.932 -23.542 22.423 1.00 35.22 88 LYS A C 1
ATOM 678 O O . LYS A 1 88 ? 3.468 -24.343 23.232 1.00 35.22 88 LYS A O 1
ATOM 683 N N . GLU A 1 89 ? 4.002 -22.227 22.614 1.00 26.91 89 GLU A N 1
ATOM 684 C CA . GLU A 1 89 ? 3.117 -21.453 23.498 1.00 26.91 89 GLU A CA 1
ATOM 685 C C . GLU A 1 89 ? 2.709 -20.170 22.751 1.00 26.91 89 GLU A C 1
ATOM 687 O O . GLU A 1 89 ? 3.550 -19.543 22.100 1.00 26.91 89 GLU A O 1
ATOM 692 N N . ASP A 1 90 ? 1.419 -19.820 22.779 1.00 38.22 90 ASP A N 1
ATOM 693 C CA . ASP A 1 90 ? 0.934 -18.531 22.271 1.00 38.22 90 ASP A CA 1
ATOM 694 C C . ASP A 1 90 ? 1.426 -17.414 23.196 1.00 38.22 90 ASP A C 1
ATOM 696 O O . ASP A 1 90 ? 1.343 -17.528 24.419 1.00 38.22 90 ASP A O 1
ATOM 700 N N . SER A 1 91 ? 1.923 -16.323 22.615 1.00 35.91 91 SER A N 1
ATOM 701 C CA . SER A 1 91 ? 2.244 -15.106 23.362 1.00 35.91 91 SER A CA 1
ATOM 702 C C . SER A 1 91 ? 1.396 -13.955 22.841 1.00 35.91 91 SER A C 1
ATOM 704 O O . SER A 1 91 ? 1.721 -13.332 21.830 1.00 35.91 91 SER A O 1
ATOM 706 N N . ASP A 1 92 ? 0.313 -13.665 23.565 1.00 41.25 92 ASP A N 1
ATOM 707 C CA . ASP A 1 92 ? -0.428 -12.414 23.432 1.00 41.25 92 ASP A CA 1
ATOM 708 C C . ASP A 1 92 ? 0.531 -11.243 23.668 1.00 41.25 92 ASP A C 1
ATOM 710 O O . ASP A 1 92 ? 0.928 -10.939 24.798 1.00 41.25 92 ASP A O 1
ATOM 714 N N . GLN A 1 93 ? 0.930 -10.580 22.584 1.00 38.28 93 GLN A N 1
ATOM 715 C CA . GLN A 1 93 ? 1.820 -9.429 22.646 1.00 38.28 93 GLN A CA 1
ATOM 716 C C . GLN A 1 93 ? 1.054 -8.213 23.177 1.00 38.28 93 GLN A C 1
ATOM 718 O O . GLN A 1 93 ? 0.530 -7.402 22.413 1.00 38.28 93 GLN A O 1
ATOM 723 N N . LYS A 1 94 ? 1.005 -8.066 24.508 1.00 44.66 94 LYS A N 1
ATOM 724 C CA . LYS A 1 94 ? 0.585 -6.814 25.146 1.00 44.66 94 LYS A CA 1
ATOM 725 C C . LYS A 1 94 ? 1.517 -5.687 24.702 1.00 44.66 94 LYS A C 1
ATOM 727 O O . LYS A 1 94 ? 2.701 -5.673 25.026 1.00 44.66 94 LYS A O 1
ATOM 732 N N . ILE A 1 95 ? 0.959 -4.740 23.953 1.00 54.56 95 ILE A N 1
ATOM 733 C CA . ILE A 1 95 ? 1.662 -3.547 23.483 1.00 54.56 95 ILE A CA 1
ATOM 734 C C . ILE A 1 95 ? 1.766 -2.565 24.653 1.00 54.56 95 ILE A C 1
ATOM 736 O O . ILE A 1 95 ? 0.789 -1.902 25.002 1.00 54.56 95 ILE A O 1
ATOM 740 N N . GLU A 1 96 ? 2.947 -2.457 25.258 1.00 45.22 96 GLU A N 1
ATOM 741 C CA . GLU A 1 96 ? 3.220 -1.424 26.258 1.00 45.22 96 GLU A CA 1
ATOM 742 C C . GLU A 1 96 ? 3.512 -0.081 25.577 1.00 45.22 96 GLU A C 1
ATOM 744 O O . GLU A 1 96 ? 4.521 0.102 24.895 1.00 45.22 96 GLU A O 1
ATOM 749 N N . ILE A 1 97 ? 2.610 0.883 25.769 1.00 54.72 97 ILE A N 1
ATOM 750 C CA . ILE A 1 97 ? 2.811 2.271 25.349 1.00 54.72 97 ILE A CA 1
ATOM 751 C C . ILE A 1 97 ? 3.626 2.973 26.440 1.00 54.72 97 ILE A C 1
ATOM 753 O O . ILE A 1 97 ? 3.172 3.090 27.579 1.00 54.72 97 ILE A O 1
ATOM 757 N N . VAL A 1 98 ? 4.824 3.452 26.096 1.00 49.38 98 VAL A N 1
ATOM 758 C CA . VAL A 1 98 ? 5.706 4.174 27.028 1.00 49.38 98 VAL A CA 1
ATOM 759 C C . VAL A 1 98 ? 5.028 5.468 27.495 1.00 49.38 98 VAL A C 1
ATOM 761 O O . VAL A 1 98 ? 4.757 6.367 26.698 1.00 49.38 98 VAL A O 1
ATOM 764 N N . LYS A 1 99 ? 4.750 5.560 28.800 1.00 53.91 99 LYS A N 1
ATOM 765 C CA . LYS A 1 99 ? 4.004 6.666 29.416 1.00 53.91 99 LYS A CA 1
ATOM 766 C C . LYS A 1 99 ? 4.892 7.881 29.688 1.00 53.91 99 LYS A C 1
ATOM 768 O O . LYS A 1 99 ? 5.578 7.929 30.704 1.00 53.91 99 LYS A O 1
ATOM 773 N N . ASN A 1 100 ? 4.778 8.906 28.847 1.00 54.41 100 ASN A N 1
ATOM 774 C CA . ASN A 1 100 ? 5.108 10.281 29.226 1.00 54.41 100 ASN A CA 1
ATOM 775 C C . ASN A 1 100 ? 3.800 11.040 29.508 1.00 54.41 100 ASN A C 1
ATOM 777 O O . ASN A 1 100 ? 3.117 11.439 28.569 1.00 54.41 100 ASN A O 1
ATOM 781 N N . GLY A 1 101 ? 3.467 11.248 30.789 1.00 72.38 101 GLY A N 1
ATOM 782 C CA . GLY A 1 101 ? 2.380 12.149 31.211 1.00 72.38 101 GLY A CA 1
ATOM 783 C C . GLY A 1 101 ? 1.032 11.519 31.595 1.00 72.38 101 GLY A C 1
ATOM 784 O O . GLY A 1 101 ? 0.048 12.248 31.658 1.00 72.38 101 GLY A O 1
ATOM 785 N N . ASP A 1 102 ? 0.958 10.212 31.858 1.00 82.56 102 ASP A N 1
ATOM 786 C CA . ASP A 1 102 ? -0.255 9.596 32.427 1.00 82.56 102 ASP A CA 1
ATOM 787 C C . ASP A 1 102 ? -0.413 9.965 33.914 1.00 82.56 102 ASP A C 1
ATOM 789 O O . ASP A 1 102 ? 0.548 9.858 34.680 1.00 82.56 102 ASP A O 1
ATOM 793 N N . ILE A 1 103 ? -1.611 10.411 34.303 1.00 87.00 103 ILE A N 1
ATOM 794 C CA . ILE A 1 103 ? -1.930 10.909 35.651 1.00 87.00 103 ILE A CA 1
ATOM 795 C C . ILE A 1 103 ? -2.306 9.752 36.586 1.00 87.00 103 ILE A C 1
ATOM 797 O O . ILE A 1 103 ? -1.860 9.737 37.732 1.00 87.00 103 ILE A O 1
ATOM 801 N N . ASP A 1 104 ? -3.075 8.773 36.095 1.00 91.12 104 ASP A N 1
ATOM 802 C CA . ASP A 1 104 ? -3.428 7.561 36.839 1.00 91.12 104 ASP A CA 1
ATOM 803 C C . ASP A 1 104 ? -3.241 6.305 35.961 1.00 91.12 104 ASP A C 1
ATOM 805 O O . ASP A 1 104 ? -4.105 5.922 35.160 1.00 91.12 104 ASP A O 1
ATOM 809 N N . PRO A 1 105 ? -2.102 5.610 36.135 1.00 89.81 105 PRO A N 1
ATOM 810 C CA . PRO A 1 105 ? -1.829 4.359 35.448 1.00 89.81 105 PRO A CA 1
ATOM 811 C C . PRO A 1 105 ? -2.801 3.208 35.722 1.00 89.81 105 PRO A C 1
ATOM 813 O O . PRO A 1 105 ? -2.835 2.284 34.904 1.00 89.81 105 PRO A O 1
ATOM 816 N N . ILE A 1 106 ? -3.519 3.224 36.849 1.00 91.12 106 ILE A N 1
ATOM 817 C CA . ILE A 1 106 ? -4.468 2.182 37.258 1.00 91.12 106 ILE A CA 1
ATOM 818 C C . ILE A 1 106 ? -5.798 2.420 36.549 1.00 91.12 106 ILE A C 1
ATOM 820 O O . ILE A 1 106 ? -6.259 1.516 35.855 1.00 91.12 106 ILE A O 1
ATOM 824 N N . GLU A 1 107 ? -6.343 3.639 36.609 1.00 90.88 107 GLU A N 1
ATOM 825 C CA . GLU A 1 107 ? -7.555 4.004 35.860 1.00 90.88 107 GLU A CA 1
ATOM 826 C C . GLU A 1 107 ? -7.372 3.708 34.361 1.00 90.88 107 GLU A C 1
ATOM 828 O O . GLU A 1 107 ? -8.161 2.970 33.765 1.00 90.88 107 GLU A O 1
ATOM 833 N N . THR A 1 108 ? -6.281 4.190 33.754 1.00 90.69 108 THR A N 1
ATOM 834 C CA . THR A 1 108 ? -5.978 3.938 32.333 1.00 90.69 108 THR A CA 1
ATOM 835 C C . THR A 1 108 ? -5.966 2.438 32.001 1.00 90.69 108 THR A C 1
ATOM 837 O O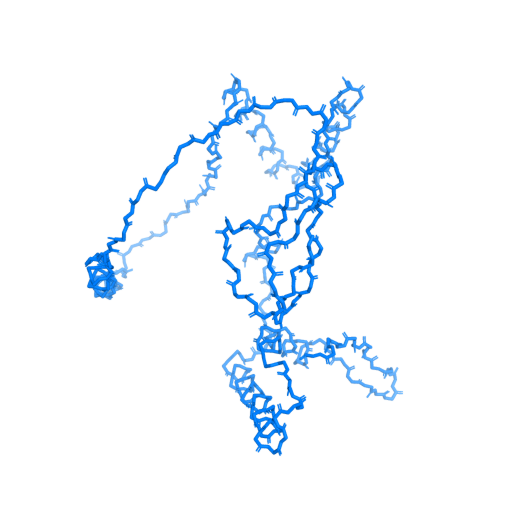 . THR A 1 108 ? -6.396 2.032 30.918 1.00 90.69 108 THR A O 1
ATOM 840 N N . LYS A 1 109 ? -5.506 1.586 32.927 1.00 92.69 109 LYS A N 1
ATOM 841 C CA . LYS A 1 109 ? -5.516 0.130 32.754 1.00 92.69 109 LYS A CA 1
ATOM 842 C C . LYS A 1 109 ? -6.933 -0.449 32.853 1.00 92.69 109 LYS A C 1
ATOM 844 O O . LYS A 1 109 ? -7.294 -1.256 32.000 1.00 92.69 109 LYS A O 1
ATOM 849 N N . GLU A 1 110 ? -7.739 -0.027 33.825 1.00 94.62 110 GLU A N 1
ATOM 850 C CA . GLU A 1 110 ? -9.128 -0.484 33.993 1.00 94.62 110 GLU A CA 1
ATOM 851 C C . GLU A 1 110 ? -10.008 -0.135 32.779 1.00 94.62 110 GLU A C 1
ATOM 853 O O . GLU A 1 110 ? -10.800 -0.967 32.324 1.00 94.62 110 GLU A O 1
ATOM 858 N N . TRP A 1 111 ? -9.824 1.048 32.179 1.00 94.38 111 TRP A N 1
ATOM 859 C CA . TRP A 1 111 ? -10.499 1.428 30.931 1.00 94.38 111 TRP A CA 1
ATOM 860 C C . TRP A 1 111 ? -10.073 0.556 29.738 1.00 94.38 111 TRP A C 1
ATOM 862 O O . TRP A 1 111 ? -10.923 0.130 28.948 1.00 94.38 111 TRP A O 1
ATOM 872 N N . LEU A 1 112 ? -8.776 0.249 29.605 1.00 93.31 112 LEU A N 1
ATOM 873 C CA . LEU A 1 112 ? -8.262 -0.632 28.548 1.00 93.31 112 LEU A CA 1
ATOM 874 C C . LEU A 1 112 ? -8.752 -2.078 28.712 1.00 93.31 112 LEU A C 1
ATOM 876 O O . LEU A 1 112 ? -9.149 -2.706 27.727 1.00 93.31 112 LEU A O 1
ATOM 880 N N . GLU A 1 113 ? -8.774 -2.604 29.937 1.00 93.75 113 GLU A N 1
ATOM 881 C CA . GLU A 1 113 ? -9.305 -3.938 30.243 1.00 93.75 113 GLU A CA 1
ATOM 882 C C . GLU A 1 113 ? -10.821 -3.999 29.990 1.00 93.75 113 GLU A C 1
ATOM 884 O O . GLU A 1 113 ? -11.298 -4.936 29.347 1.00 93.75 113 GLU A O 1
ATOM 889 N N . SER A 1 114 ? -11.569 -2.949 30.350 1.00 95.06 114 SER A N 1
ATOM 890 C CA . SER A 1 114 ? -13.004 -2.826 30.051 1.00 95.06 114 SER A CA 1
ATOM 891 C C . SER A 1 114 ? -13.301 -2.835 28.546 1.00 95.06 114 SER A C 1
ATOM 893 O O . SER A 1 114 ? -14.225 -3.516 28.095 1.00 95.06 114 SER A O 1
ATOM 895 N N . LEU A 1 115 ? -12.511 -2.114 27.743 1.00 93.12 115 LEU A N 1
ATOM 896 C CA . LEU A 1 115 ? -12.652 -2.108 26.283 1.00 93.12 115 LEU A CA 1
ATOM 897 C C . LEU A 1 115 ? -12.273 -3.465 25.665 1.00 93.12 115 LEU A C 1
ATOM 899 O O . LEU A 1 115 ? -12.927 -3.915 24.721 1.00 93.12 115 LEU A O 1
ATOM 903 N N . SER A 1 116 ? -11.253 -4.128 26.215 1.00 93.38 116 SER A N 1
ATOM 904 C CA . SER A 1 116 ? -10.801 -5.455 25.776 1.00 93.38 116 SER A CA 1
ATOM 905 C C . SER A 1 116 ? -11.875 -6.520 26.024 1.00 93.38 116 SER A C 1
ATOM 907 O O . SER A 1 116 ? -12.230 -7.257 25.107 1.00 93.38 116 SER A O 1
ATOM 909 N N . ALA A 1 117 ? -12.510 -6.512 27.200 1.00 94.50 117 ALA A N 1
ATOM 910 C CA . ALA A 1 117 ? -13.623 -7.411 27.513 1.00 94.50 117 ALA A CA 1
ATOM 911 C C . ALA A 1 117 ? -14.830 -7.228 26.566 1.00 94.50 117 ALA A C 1
ATOM 913 O O . ALA A 1 117 ? -15.493 -8.201 26.199 1.00 94.50 117 ALA A O 1
ATOM 914 N N . VAL A 1 118 ? -15.109 -5.996 26.114 1.00 95.06 118 VAL A N 1
ATOM 915 C CA . VAL A 1 118 ? -16.138 -5.738 25.087 1.00 95.06 118 VAL A CA 1
ATOM 916 C C . VAL A 1 118 ? -15.717 -6.280 23.717 1.00 95.06 118 VAL A C 1
ATOM 918 O O . VAL A 1 118 ? -16.558 -6.821 22.999 1.00 95.06 118 VAL A O 1
ATOM 921 N N . LEU A 1 119 ? -14.438 -6.163 23.342 1.00 91.88 119 LEU A N 1
ATOM 922 C CA . LEU A 1 119 ? -13.918 -6.713 22.085 1.00 91.88 119 LEU A CA 1
ATOM 923 C C . LEU A 1 119 ? -14.024 -8.242 22.032 1.00 91.88 119 LEU A C 1
ATOM 925 O O . LEU A 1 119 ? -14.420 -8.769 20.993 1.00 91.88 119 LEU A O 1
ATOM 929 N N . GLU A 1 120 ? -13.716 -8.929 23.131 1.00 92.62 120 GLU A N 1
ATOM 930 C CA . GLU A 1 120 ? -13.818 -10.390 23.248 1.00 92.62 120 GLU A CA 1
ATOM 931 C C . GLU A 1 120 ? -15.271 -10.882 23.230 1.00 92.62 120 GLU A C 1
ATOM 933 O O . GLU A 1 120 ? -15.586 -11.868 22.564 1.00 92.62 120 GLU A O 1
ATOM 938 N N . LYS A 1 121 ? -16.169 -10.193 23.949 1.00 94.38 121 LYS A N 1
ATOM 939 C CA . LYS A 1 121 ? -17.551 -10.648 24.160 1.00 94.38 121 LYS A CA 1
ATOM 940 C C . LYS A 1 121 ? -18.534 -10.201 23.075 1.00 94.38 121 LYS A C 1
ATOM 942 O O . LYS A 1 121 ? -19.313 -11.014 22.584 1.00 94.38 121 LYS A O 1
ATOM 947 N N . ASP A 1 122 ? -18.515 -8.914 22.726 1.00 90.38 122 ASP A N 1
ATOM 948 C CA . ASP A 1 122 ? -19.508 -8.274 21.847 1.00 90.38 122 ASP A CA 1
ATOM 949 C C . ASP A 1 122 ? -18.912 -7.846 20.484 1.00 90.38 122 ASP A C 1
ATOM 951 O O . ASP A 1 122 ? -19.637 -7.444 19.568 1.00 90.38 122 ASP A O 1
ATOM 955 N N . GLY A 1 123 ? -17.587 -7.932 20.325 1.00 90.19 123 GLY A N 1
ATOM 956 C CA . GLY A 1 123 ? -16.888 -7.766 19.053 1.00 90.19 123 GLY A CA 1
ATOM 957 C C . GLY A 1 123 ? -16.558 -6.326 18.632 1.00 90.19 123 GLY A C 1
ATOM 958 O O . GLY A 1 123 ? -16.973 -5.321 19.219 1.00 90.19 123 GLY A O 1
ATOM 959 N N . LYS A 1 124 ? -15.799 -6.228 17.530 1.00 89.12 124 LYS A N 1
ATOM 960 C CA . LYS A 1 124 ? -15.192 -4.983 17.012 1.00 89.12 124 LYS A CA 1
ATOM 961 C C . LYS A 1 124 ? -16.195 -3.843 16.789 1.00 89.12 124 LYS A C 1
ATOM 963 O O . LYS A 1 124 ? -15.909 -2.701 17.141 1.00 89.12 124 LYS A O 1
ATOM 968 N N . HIS A 1 125 ? -17.379 -4.139 16.249 1.00 88.38 125 HIS A N 1
ATOM 969 C CA . HIS A 1 125 ? -18.405 -3.120 15.992 1.00 88.38 125 HIS A CA 1
ATOM 970 C C . HIS A 1 125 ? -18.967 -2.501 17.281 1.00 88.38 125 HIS A C 1
ATOM 972 O O . HIS A 1 125 ? -19.232 -1.297 17.310 1.00 88.38 125 HIS A O 1
ATOM 978 N N . ARG A 1 126 ? -19.118 -3.286 18.359 1.00 92.50 126 ARG A N 1
ATOM 979 C CA . ARG A 1 126 ? -19.607 -2.774 19.645 1.00 92.50 126 ARG A CA 1
ATOM 980 C C . ARG A 1 126 ? -18.568 -1.883 20.319 1.00 92.50 126 ARG A C 1
ATOM 982 O O . ARG A 1 126 ? -18.918 -0.791 20.762 1.00 92.50 126 ARG A O 1
ATOM 989 N N . ALA A 1 127 ? -17.303 -2.301 20.323 1.00 91.62 127 ALA A N 1
ATOM 990 C CA . ALA A 1 127 ? -16.199 -1.486 20.824 1.00 91.62 127 ALA A CA 1
ATOM 991 C C . ALA A 1 127 ? -16.089 -0.147 20.068 1.00 91.62 127 ALA A C 1
ATOM 993 O O . ALA A 1 127 ? -16.047 0.913 20.691 1.00 91.62 127 ALA A O 1
ATOM 994 N N . GLN A 1 128 ? -16.158 -0.167 18.731 1.00 87.94 128 GLN A N 1
ATOM 995 C CA . GLN A 1 128 ? -16.140 1.052 17.912 1.00 87.94 128 GLN A CA 1
ATOM 996 C C . GLN A 1 128 ? -17.327 1.987 18.211 1.00 87.94 128 GLN A C 1
ATOM 998 O O . GLN A 1 128 ? -17.155 3.207 18.247 1.00 87.94 128 GLN A O 1
ATOM 1003 N N . PHE A 1 129 ? -18.522 1.437 18.460 1.00 89.19 129 PHE A N 1
ATOM 1004 C CA . PHE A 1 129 ? -19.686 2.220 18.881 1.00 89.19 129 PHE A CA 1
ATOM 1005 C C . PHE A 1 129 ? -19.464 2.904 20.241 1.00 89.19 129 PHE A C 1
ATOM 1007 O O . PHE A 1 129 ? -19.770 4.088 20.375 1.00 89.19 129 PHE A O 1
ATOM 1014 N N . LEU A 1 130 ? -18.914 2.193 21.233 1.00 91.69 130 LEU A N 1
ATOM 1015 C CA . LEU A 1 130 ? -18.634 2.764 22.557 1.00 91.69 130 LEU A CA 1
ATOM 1016 C C . LEU A 1 130 ? -17.576 3.868 22.491 1.00 91.69 130 LEU A C 1
ATOM 1018 O O . LEU A 1 130 ? -17.810 4.949 23.022 1.00 91.69 130 LEU A O 1
ATOM 1022 N N . ILE A 1 131 ? -16.469 3.643 21.775 1.00 89.31 131 ILE A N 1
ATOM 1023 C CA . ILE A 1 131 ? -15.429 4.662 21.551 1.00 89.31 131 ILE A CA 1
ATOM 1024 C C . ILE A 1 131 ? -16.045 5.916 20.917 1.00 89.31 131 ILE A C 1
ATOM 1026 O O . ILE A 1 131 ? -15.803 7.027 21.383 1.00 89.31 131 ILE A O 1
ATOM 1030 N N . LYS A 1 132 ? -16.904 5.751 19.901 1.00 86.81 132 LYS A N 1
ATOM 1031 C CA . LYS A 1 132 ? -17.616 6.873 19.278 1.00 86.81 132 LYS A CA 1
ATOM 1032 C C . LYS A 1 132 ? -18.496 7.631 20.283 1.00 86.81 132 LYS A C 1
ATOM 1034 O O . LYS A 1 132 ? -18.473 8.856 20.272 1.00 86.81 132 LYS A O 1
ATOM 1039 N N . GLN A 1 133 ? -19.250 6.940 21.142 1.00 89.06 133 GLN A N 1
ATOM 1040 C CA . GLN A 1 133 ? -20.083 7.592 22.164 1.00 89.06 133 GLN A CA 1
ATOM 1041 C C . GLN A 1 133 ? -19.257 8.329 23.228 1.00 89.06 133 GLN A C 1
ATOM 1043 O O . GLN A 1 133 ? -19.619 9.443 23.596 1.00 89.06 133 GLN A O 1
ATOM 1048 N N . LEU A 1 134 ? -18.139 7.755 23.683 1.00 89.12 134 LEU A N 1
ATOM 1049 C CA . LEU A 1 134 ? -17.232 8.403 24.638 1.00 89.12 134 LEU A CA 1
ATOM 1050 C C . LEU A 1 134 ? -16.617 9.680 24.047 1.00 89.12 134 LEU A C 1
ATOM 1052 O O . LEU A 1 134 ? -16.620 10.721 24.699 1.00 89.12 134 LEU A O 1
ATOM 1056 N N . ILE A 1 135 ? -16.177 9.625 22.787 1.00 83.25 135 ILE A N 1
ATOM 1057 C CA . ILE A 1 135 ? -15.676 10.791 22.048 1.00 83.25 135 ILE A CA 1
ATOM 1058 C C . ILE A 1 135 ? -16.778 11.854 21.889 1.00 83.25 135 ILE A C 1
ATOM 1060 O O . ILE A 1 135 ? -16.559 13.016 22.218 1.00 83.25 135 ILE A O 1
ATOM 1064 N N . GLU A 1 136 ? -17.983 11.477 21.441 1.00 83.31 136 GLU A N 1
ATOM 1065 C CA . GLU A 1 136 ? -19.124 12.401 21.302 1.00 83.31 136 GLU A CA 1
ATOM 1066 C C . GLU A 1 136 ? -19.557 13.037 22.632 1.00 83.31 136 GLU A C 1
ATOM 1068 O O . GLU A 1 136 ? -20.036 14.172 22.635 1.00 83.31 136 GLU A O 1
ATOM 1073 N N . HIS A 1 137 ? -19.409 12.332 23.756 1.00 86.25 137 HIS A N 1
ATOM 1074 C CA . HIS A 1 137 ? -19.670 12.885 25.082 1.00 86.25 137 HIS A CA 1
ATOM 1075 C C . HIS A 1 137 ? -18.566 13.860 25.506 1.00 86.25 137 HIS A C 1
ATOM 1077 O O . HIS A 1 137 ? -18.876 14.988 25.875 1.00 86.25 137 HIS A O 1
ATOM 1083 N N . SER A 1 138 ? -17.295 13.476 25.354 1.00 84.94 138 SER A N 1
ATOM 1084 C CA . SER A 1 138 ? -16.136 14.324 25.664 1.00 84.94 138 SER A CA 1
ATOM 1085 C C . SER A 1 138 ? -16.147 15.647 24.881 1.00 84.94 138 SER A C 1
ATOM 1087 O O . SER A 1 138 ? -15.887 16.705 25.451 1.00 84.94 138 SER A O 1
ATOM 1089 N N . TYR A 1 139 ? -16.562 15.619 23.609 1.00 79.81 139 TYR A N 1
ATOM 1090 C CA . TYR A 1 139 ? -16.796 16.827 22.809 1.00 79.81 139 TYR A CA 1
ATOM 1091 C C . TYR A 1 139 ? -17.865 17.759 23.391 1.00 79.81 139 TYR A C 1
ATOM 1093 O O . TYR A 1 139 ? -17.695 18.976 23.366 1.00 79.81 139 TYR A O 1
ATOM 1101 N N . LYS A 1 140 ? -18.983 17.213 23.888 1.00 84.25 140 LYS A N 1
ATOM 1102 C CA . LYS A 1 140 ? -20.085 18.020 24.447 1.00 84.25 140 LYS A CA 1
ATOM 1103 C C . LYS A 1 140 ? -19.687 18.724 25.740 1.00 84.25 140 LYS A C 1
ATOM 1105 O O . LYS A 1 140 ? -20.127 19.846 25.958 1.00 84.25 140 LYS A O 1
ATOM 1110 N N . GLU A 1 141 ? -18.831 18.090 26.538 1.00 85.94 141 GLU A N 1
ATOM 1111 C CA . GLU A 1 141 ? -18.268 18.662 27.767 1.00 85.94 141 GLU A CA 1
ATOM 1112 C C . GLU A 1 141 ? -17.065 19.599 27.504 1.00 85.94 141 GLU A C 1
ATOM 1114 O O . GLU A 1 141 ? -16.419 20.057 28.443 1.00 85.94 141 GLU A O 1
ATOM 1119 N N . GLY A 1 142 ? -16.761 19.916 26.236 1.00 78.00 142 GLY A N 1
ATOM 1120 C CA . GLY A 1 142 ? -15.773 20.936 25.864 1.00 78.00 142 GLY A CA 1
ATOM 1121 C C . GLY A 1 142 ? -14.337 20.441 25.672 1.00 78.00 142 GLY A C 1
ATOM 1122 O O . GLY A 1 142 ? -13.411 21.243 25.755 1.00 78.00 142 GLY A O 1
ATOM 1123 N N . SER A 1 143 ? -14.116 19.147 25.415 1.00 78.06 143 SER A N 1
ATOM 1124 C CA . SER A 1 143 ? -12.784 18.651 25.047 1.00 78.06 143 SER A CA 1
ATOM 1125 C C . SER A 1 143 ? -12.416 19.006 23.600 1.00 78.06 143 SER A C 1
ATOM 1127 O O . SER A 1 143 ? -13.089 18.575 22.661 1.00 78.06 143 SER A O 1
ATOM 1129 N N . ASP A 1 144 ? -11.288 19.701 23.415 1.00 65.94 144 ASP A N 1
ATOM 1130 C CA . ASP A 1 144 ? -10.672 20.031 22.115 1.00 65.94 144 ASP A CA 1
ATOM 1131 C C . ASP A 1 144 ? -9.997 18.820 21.429 1.00 65.94 144 ASP A C 1
ATOM 1133 O O . ASP A 1 144 ? -8.952 18.932 20.779 1.00 65.94 144 ASP A O 1
ATOM 1137 N N . LEU A 1 145 ? -10.575 17.623 21.555 1.00 65.81 145 LEU A N 1
ATOM 1138 C CA . LEU A 1 145 ? -10.128 16.458 20.797 1.00 65.81 145 LEU A CA 1
ATOM 1139 C C . LEU A 1 145 ? -10.204 16.782 19.299 1.00 65.81 145 LEU A C 1
ATOM 1141 O O . LEU A 1 145 ? -11.277 16.995 18.748 1.00 65.81 145 LEU A O 1
ATOM 1145 N N . VAL A 1 146 ? -9.089 16.770 18.575 1.00 59.53 146 VAL A N 1
ATOM 1146 C CA . VAL A 1 146 ? -9.154 16.729 17.108 1.00 59.53 146 VAL A CA 1
ATOM 1147 C C . VAL A 1 146 ? -9.364 15.272 16.723 1.00 59.53 146 VAL A C 1
ATOM 1149 O O . VAL A 1 146 ? -8.549 14.425 17.087 1.00 59.53 146 VAL A O 1
ATOM 1152 N N . LEU A 1 147 ? -10.454 14.960 16.009 1.00 61.75 147 LEU A N 1
ATOM 1153 C CA . LEU A 1 147 ? -10.776 13.588 15.612 1.00 61.75 147 LEU A CA 1
ATOM 1154 C C . LEU A 1 147 ? -9.687 13.050 14.671 1.00 61.75 147 LEU A C 1
ATOM 1156 O O . LEU A 1 147 ? -9.760 13.211 13.451 1.00 61.75 147 LEU A O 1
ATOM 1160 N N . SER A 1 148 ? -8.667 12.411 15.241 1.00 61.72 148 SER A N 1
ATOM 1161 C CA . SER A 1 148 ? -7.571 11.828 14.481 1.00 61.72 148 SER A CA 1
ATOM 1162 C C . SER A 1 148 ? -8.109 10.649 13.681 1.00 61.72 148 SER A C 1
ATOM 1164 O O . SER A 1 148 ? -8.336 9.560 14.202 1.00 61.72 148 SER A O 1
ATOM 1166 N N . ARG A 1 149 ? -8.328 10.867 12.381 1.00 66.62 149 ARG A N 1
ATOM 1167 C CA . ARG A 1 149 ? -8.765 9.835 11.426 1.00 66.62 149 ARG A CA 1
ATOM 1168 C C . ARG A 1 149 ? -7.625 8.885 11.029 1.00 66.62 149 ARG A C 1
ATOM 1170 O O . ARG A 1 149 ? -7.744 8.171 10.036 1.00 66.62 149 ARG A O 1
ATOM 1177 N N . ASN A 1 150 ? -6.533 8.889 11.789 1.00 71.50 150 ASN A N 1
ATOM 1178 C CA . ASN A 1 150 ? -5.351 8.086 11.539 1.00 71.50 150 ASN A CA 1
ATOM 1179 C C . ASN A 1 150 ? -5.553 6.697 12.145 1.00 71.50 150 ASN A C 1
ATOM 1181 O O . ASN A 1 150 ? -5.724 6.548 13.355 1.00 71.50 150 ASN A O 1
ATOM 1185 N N . THR A 1 151 ? -5.504 5.668 11.306 1.00 74.88 151 THR A N 1
ATOM 1186 C CA . THR A 1 151 ? -5.319 4.294 11.777 1.00 74.88 151 THR A CA 1
ATOM 1187 C C . THR A 1 151 ? -3.902 4.123 12.338 1.00 74.88 151 THR A C 1
ATOM 1189 O O . THR A 1 151 ? -2.999 4.861 11.929 1.00 74.88 151 THR A O 1
ATOM 1192 N N . PRO A 1 152 ? -3.657 3.140 13.225 1.00 77.56 152 PRO A N 1
ATOM 1193 C CA . PRO A 1 152 ? -2.298 2.782 13.622 1.00 77.56 152 PRO A CA 1
ATOM 1194 C C . PRO A 1 152 ? -1.434 2.443 12.397 1.00 77.56 152 PRO A C 1
ATOM 1196 O O . PRO A 1 152 ? -1.953 1.992 11.374 1.00 77.56 152 PRO A O 1
ATOM 1199 N N . TYR A 1 153 ? -0.118 2.644 12.499 1.00 85.50 153 TYR A N 1
ATOM 1200 C CA . TYR A 1 153 ? 0.832 2.404 11.405 1.00 85.50 153 TYR A CA 1
ATOM 1201 C C . TYR A 1 153 ? 1.156 0.903 11.254 1.00 85.50 153 TYR A C 1
ATOM 1203 O O . TYR A 1 153 ? 2.276 0.455 11.485 1.00 85.50 153 TYR A O 1
ATOM 1211 N N . ILE A 1 154 ? 0.126 0.122 10.923 1.00 89.06 154 ILE A N 1
ATOM 1212 C CA . ILE A 1 154 ? 0.143 -1.335 10.733 1.00 89.06 154 ILE A CA 1
ATOM 1213 C C . ILE A 1 154 ? -0.728 -1.712 9.526 1.00 89.06 154 ILE A C 1
ATOM 1215 O O . ILE A 1 154 ? -1.533 -0.911 9.051 1.00 89.06 154 ILE A O 1
ATOM 1219 N N . ASN A 1 155 ? -0.609 -2.950 9.045 1.00 90.25 155 ASN A N 1
ATOM 1220 C CA . ASN A 1 155 ? -1.474 -3.459 7.980 1.00 90.25 155 ASN A CA 1
ATOM 1221 C C . ASN A 1 155 ? -2.936 -3.562 8.451 1.00 90.25 155 ASN A C 1
ATOM 1223 O O . ASN A 1 155 ? -3.222 -4.150 9.491 1.00 90.25 155 ASN A O 1
ATOM 1227 N N . THR A 1 156 ? -3.873 -3.048 7.649 1.00 89.31 156 THR A N 1
ATOM 1228 C CA . THR A 1 156 ? -5.321 -3.099 7.937 1.00 89.31 156 THR A CA 1
ATOM 1229 C C . THR A 1 156 ? -5.892 -4.524 7.925 1.00 89.31 156 THR A C 1
ATOM 1231 O O . THR A 1 156 ? -6.887 -4.797 8.594 1.00 89.31 156 THR A O 1
ATOM 1234 N N . ILE A 1 157 ? -5.281 -5.428 7.153 1.00 90.75 157 ILE A N 1
ATOM 1235 C CA . ILE A 1 157 ? -5.636 -6.852 7.064 1.00 90.75 157 ILE A CA 1
ATOM 1236 C C . ILE A 1 157 ? -4.621 -7.633 7.906 1.00 90.75 157 ILE A C 1
ATOM 1238 O O . ILE A 1 157 ? -3.415 -7.438 7.744 1.00 90.75 157 ILE A O 1
ATOM 1242 N N . SER A 1 158 ? -5.097 -8.494 8.811 1.00 90.44 158 SER A N 1
ATOM 1243 C CA . SER A 1 158 ? -4.223 -9.328 9.646 1.00 90.44 158 SER A CA 1
ATOM 1244 C C . SER A 1 158 ? -3.738 -10.569 8.880 1.00 90.44 158 SER A C 1
ATOM 1246 O O . SER A 1 158 ? -4.480 -11.064 8.031 1.00 90.44 158 SER A O 1
ATOM 1248 N N . PRO A 1 159 ? -2.566 -11.147 9.213 1.00 90.25 159 PRO A N 1
ATOM 1249 C CA . PRO A 1 159 ? -2.057 -12.357 8.551 1.00 90.25 159 PRO A CA 1
ATOM 1250 C C . PRO A 1 159 ? -3.020 -13.558 8.592 1.00 90.25 159 PRO A C 1
ATOM 1252 O O . PRO A 1 159 ? -3.018 -14.393 7.695 1.00 90.25 159 PRO A O 1
ATOM 1255 N N . GLU A 1 160 ? -3.873 -13.638 9.617 1.00 91.62 160 GLU A N 1
ATOM 1256 C CA . GLU A 1 160 ? -4.909 -14.672 9.764 1.00 91.62 160 GLU A CA 1
ATOM 1257 C C . GLU A 1 160 ? -6.100 -14.488 8.812 1.00 91.62 160 GLU A C 1
ATOM 1259 O O . GLU A 1 160 ? -6.772 -15.455 8.462 1.00 91.62 160 GLU A O 1
ATOM 1264 N N . THR A 1 161 ? -6.379 -13.244 8.407 1.00 93.19 161 THR A N 1
ATOM 1265 C CA . THR A 1 161 ? -7.486 -12.889 7.500 1.00 93.19 161 THR A CA 1
ATOM 1266 C C . THR A 1 161 ? -7.021 -12.662 6.059 1.00 93.19 161 THR A C 1
ATOM 1268 O O . THR A 1 161 ? -7.835 -12.386 5.178 1.00 93.19 161 THR A O 1
ATOM 1271 N N . GLU A 1 162 ? -5.719 -12.802 5.801 1.00 92.94 162 GLU A N 1
ATOM 1272 C CA . GLU A 1 162 ? -5.113 -12.630 4.488 1.00 92.94 162 GLU A CA 1
ATOM 1273 C C . GLU A 1 162 ? -5.457 -13.797 3.547 1.00 92.94 162 GLU A C 1
ATOM 1275 O O . GLU A 1 162 ? -5.136 -14.964 3.792 1.00 92.94 162 GLU A O 1
ATOM 1280 N N . VAL A 1 163 ? -6.085 -13.476 2.414 1.00 92.88 163 VAL A N 1
ATOM 1281 C CA . VAL A 1 163 ? -6.316 -14.441 1.335 1.00 92.88 163 VAL A CA 1
ATOM 1282 C C . VAL A 1 163 ? -5.033 -14.585 0.522 1.00 92.88 163 VAL A C 1
ATOM 1284 O O . VAL A 1 163 ? -4.560 -13.625 -0.084 1.00 92.88 163 VAL A O 1
ATOM 1287 N N . LYS A 1 164 ? -4.479 -15.801 0.479 1.00 90.06 164 LYS A N 1
ATOM 1288 C CA . LYS A 1 164 ? -3.258 -16.097 -0.283 1.00 90.06 164 LYS A CA 1
ATOM 1289 C C . LYS A 1 164 ? -3.459 -15.856 -1.783 1.00 90.06 164 LYS A C 1
ATOM 1291 O O . LYS A 1 164 ? -4.496 -16.214 -2.339 1.00 90.06 164 LYS A O 1
ATOM 1296 N N . SER A 1 165 ? -2.429 -15.309 -2.433 1.00 90.12 165 SER A N 1
ATOM 1297 C CA . SER A 1 165 ? -2.389 -15.132 -3.892 1.00 90.12 165 SER A CA 1
ATOM 1298 C C . SER A 1 165 ? -2.646 -16.462 -4.625 1.00 90.12 165 SER A C 1
ATOM 1300 O O . SER A 1 165 ? -2.061 -17.478 -4.237 1.00 90.12 165 SER A O 1
ATOM 1302 N N . PRO A 1 166 ? -3.471 -16.480 -5.690 1.00 93.06 166 PRO A N 1
ATOM 1303 C CA . PRO A 1 166 ? -3.731 -17.685 -6.475 1.00 93.06 166 PRO A CA 1
ATOM 1304 C C . PRO A 1 166 ? -2.612 -18.020 -7.481 1.00 93.06 166 PRO A C 1
ATOM 1306 O O . PRO A 1 166 ? -2.660 -19.085 -8.096 1.00 93.06 166 PRO A O 1
ATOM 1309 N N . GLY A 1 167 ? -1.635 -17.128 -7.690 1.00 92.69 167 GLY A N 1
ATOM 1310 C CA . GLY A 1 167 ? -0.570 -17.285 -8.690 1.00 92.69 167 GLY A CA 1
ATOM 1311 C C . GLY A 1 167 ? 0.776 -17.778 -8.142 1.00 92.69 167 GLY A C 1
ATOM 1312 O O . GLY A 1 167 ? 1.114 -17.575 -6.971 1.00 92.69 167 GLY A O 1
ATOM 1313 N N . ASP A 1 168 ? 1.578 -18.405 -9.013 1.00 95.56 168 ASP A N 1
ATOM 1314 C CA . ASP A 1 168 ? 2.934 -18.867 -8.685 1.00 95.56 168 ASP A CA 1
ATOM 1315 C C . ASP A 1 168 ? 3.892 -17.684 -8.480 1.00 95.56 168 ASP A C 1
ATOM 1317 O O . ASP A 1 168 ? 4.391 -17.066 -9.425 1.00 95.56 168 ASP A O 1
ATOM 1321 N N . GLN A 1 169 ? 4.206 -17.426 -7.212 1.00 92.75 169 GLN A N 1
ATOM 1322 C CA . GLN A 1 169 ? 5.084 -16.343 -6.781 1.00 92.75 169 GLN A CA 1
ATOM 1323 C C . GLN A 1 169 ? 6.514 -16.436 -7.339 1.00 92.75 169 GLN A C 1
ATOM 1325 O O . GLN A 1 169 ? 7.169 -15.404 -7.499 1.00 92.75 169 GLN A O 1
ATOM 1330 N N . ASN A 1 170 ? 7.015 -17.631 -7.674 1.00 95.75 170 ASN A N 1
ATOM 1331 C CA . ASN A 1 170 ? 8.345 -17.779 -8.272 1.00 95.75 170 ASN A CA 1
ATOM 1332 C C . ASN A 1 170 ? 8.343 -17.342 -9.741 1.00 95.75 170 ASN A C 1
ATOM 1334 O O . ASN A 1 170 ? 9.247 -16.621 -10.181 1.00 95.75 170 ASN A O 1
ATOM 1338 N N . LEU A 1 171 ? 7.315 -17.746 -10.491 1.00 96.12 171 LEU A N 1
ATOM 1339 C CA . LEU A 1 171 ? 7.131 -17.352 -11.884 1.00 96.12 171 LEU A CA 1
ATOM 1340 C C . LEU A 1 171 ? 6.839 -15.851 -12.003 1.00 96.12 171 LEU A C 1
ATOM 1342 O O . LEU A 1 171 ? 7.516 -15.167 -12.774 1.00 96.12 171 LEU A O 1
ATOM 1346 N N . GLU A 1 172 ? 5.921 -15.322 -11.190 1.00 96.31 172 GLU A N 1
ATOM 1347 C CA . GLU A 1 172 ? 5.618 -13.886 -11.110 1.00 96.31 172 GLU A CA 1
ATOM 1348 C C . GLU A 1 172 ? 6.878 -13.074 -10.790 1.00 96.31 172 GLU A C 1
ATOM 1350 O O . GLU A 1 172 ? 7.227 -12.149 -11.523 1.00 96.31 172 GLU A O 1
ATOM 1355 N N . ARG A 1 173 ? 7.653 -13.464 -9.765 1.00 96.06 173 ARG A N 1
ATOM 1356 C CA . ARG A 1 173 ? 8.924 -12.800 -9.430 1.00 96.06 173 ARG A CA 1
ATOM 1357 C C . ARG A 1 173 ? 9.907 -12.801 -10.601 1.00 96.06 173 ARG A C 1
ATOM 1359 O O . ARG A 1 173 ? 10.589 -11.794 -10.815 1.00 96.06 173 ARG A O 1
ATOM 1366 N N . LYS A 1 174 ? 9.996 -13.893 -11.367 1.00 97.69 174 LYS A N 1
ATOM 1367 C CA . LYS A 1 174 ? 10.872 -13.986 -12.545 1.00 97.69 174 LYS A CA 1
ATOM 1368 C C . LYS A 1 174 ? 10.406 -13.048 -13.663 1.00 97.69 174 LYS A C 1
ATOM 1370 O O . LYS A 1 174 ? 11.220 -12.283 -14.179 1.00 97.69 174 LYS A O 1
ATOM 1375 N N . ILE A 1 175 ? 9.110 -13.044 -13.981 1.00 97.12 175 ILE A N 1
ATOM 1376 C CA . ILE A 1 175 ? 8.497 -12.150 -14.980 1.00 97.12 175 ILE A CA 1
ATOM 1377 C C . ILE A 1 175 ? 8.697 -10.682 -14.576 1.00 97.12 175 ILE A C 1
ATOM 1379 O O . ILE A 1 175 ? 9.268 -9.901 -15.339 1.00 97.12 175 ILE A O 1
ATOM 1383 N N . ARG A 1 176 ? 8.352 -10.323 -13.336 1.00 97.19 176 ARG A N 1
ATOM 1384 C CA . ARG A 1 176 ? 8.527 -8.981 -12.759 1.00 97.19 176 ARG A CA 1
ATOM 1385 C C . ARG A 1 176 ? 9.981 -8.509 -12.798 1.00 97.19 176 ARG A C 1
ATOM 1387 O O . ARG A 1 176 ? 10.237 -7.333 -13.054 1.00 97.19 176 ARG A O 1
ATOM 1394 N N . SER A 1 177 ? 10.943 -9.410 -12.584 1.00 97.06 177 SER A N 1
ATOM 1395 C CA . SER A 1 177 ? 12.377 -9.096 -12.676 1.00 97.06 177 SER A CA 1
ATOM 1396 C C . SER A 1 177 ? 12.800 -8.753 -14.110 1.00 97.06 177 SER A C 1
ATOM 1398 O O . SER A 1 177 ? 13.526 -7.781 -14.313 1.00 97.06 177 SER A O 1
ATOM 1400 N N . LEU A 1 178 ? 12.298 -9.487 -15.110 1.00 97.69 178 LEU A N 1
ATOM 1401 C CA . LEU A 1 178 ? 12.540 -9.193 -16.529 1.00 97.69 178 LEU A CA 1
ATOM 1402 C C . LEU A 1 178 ? 11.882 -7.874 -16.963 1.00 97.69 178 LEU A C 1
ATOM 1404 O O . LEU A 1 178 ? 12.499 -7.091 -17.682 1.00 97.69 178 LEU A O 1
ATOM 1408 N N . ILE A 1 179 ? 10.666 -7.586 -16.485 1.00 97.25 179 ILE A N 1
ATOM 1409 C CA . ILE A 1 179 ? 9.972 -6.315 -16.751 1.00 97.25 179 ILE A CA 1
ATOM 1410 C C . ILE A 1 179 ? 10.761 -5.135 -16.158 1.00 97.25 179 ILE A C 1
ATOM 1412 O O . ILE A 1 179 ? 11.024 -4.161 -16.864 1.00 97.25 179 ILE A O 1
ATOM 1416 N N . ARG A 1 180 ? 11.209 -5.238 -14.897 1.00 96.69 180 ARG A N 1
ATOM 1417 C CA . ARG A 1 180 ? 12.072 -4.232 -14.243 1.00 96.69 180 ARG A CA 1
ATOM 1418 C C . ARG A 1 180 ? 13.372 -3.998 -15.020 1.00 96.69 180 ARG A C 1
ATOM 1420 O O . ARG A 1 180 ? 13.751 -2.846 -15.227 1.00 96.69 180 ARG A O 1
ATOM 1427 N N . TRP A 1 181 ? 14.028 -5.067 -15.480 1.00 96.75 181 TRP A N 1
ATOM 1428 C CA . TRP A 1 181 ? 15.239 -4.969 -16.300 1.00 96.75 181 TRP A CA 1
ATOM 1429 C C . TRP A 1 181 ? 14.983 -4.245 -17.625 1.00 96.75 181 TRP A C 1
ATOM 1431 O O . TRP A 1 181 ? 15.709 -3.313 -17.964 1.00 96.75 181 TRP A O 1
ATOM 1441 N N . ASN A 1 182 ? 13.926 -4.622 -18.348 1.00 97.12 182 ASN A N 1
ATOM 1442 C CA . ASN A 1 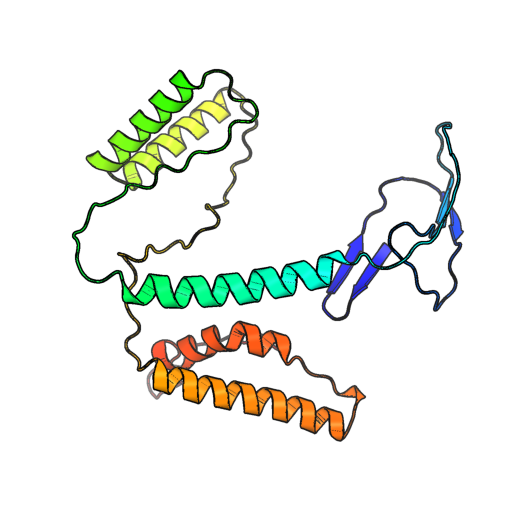182 ? 13.580 -4.005 -19.627 1.00 97.12 182 ASN A CA 1
ATOM 1443 C C . ASN A 1 182 ? 13.237 -2.516 -19.473 1.00 97.12 182 ASN A C 1
ATOM 1445 O O . ASN A 1 182 ? 13.717 -1.709 -20.266 1.00 97.12 182 ASN A O 1
ATOM 1449 N N . ALA A 1 183 ? 12.488 -2.135 -18.432 1.00 95.31 183 ALA A N 1
ATOM 1450 C CA . ALA A 1 183 ? 12.176 -0.736 -18.136 1.00 95.31 183 ALA A CA 1
ATOM 1451 C C . ALA A 1 183 ? 13.450 0.097 -17.886 1.00 95.31 183 ALA A C 1
ATOM 1453 O O . ALA A 1 183 ? 13.654 1.130 -18.526 1.00 95.31 183 ALA A O 1
ATOM 1454 N N . ALA A 1 184 ? 14.358 -0.387 -17.030 1.00 94.75 184 ALA A N 1
ATOM 1455 C CA . ALA A 1 184 ? 15.640 0.276 -16.784 1.00 94.75 184 ALA A CA 1
ATOM 1456 C C . ALA A 1 184 ? 16.504 0.352 -18.059 1.00 94.75 184 ALA A C 1
ATOM 1458 O O . ALA A 1 184 ? 17.051 1.407 -18.381 1.00 94.75 184 ALA A O 1
ATOM 1459 N N . ALA A 1 185 ? 16.583 -0.738 -18.828 1.00 95.56 185 ALA A N 1
ATOM 1460 C CA . ALA A 1 185 ? 17.343 -0.798 -20.073 1.00 95.56 185 ALA A CA 1
ATOM 1461 C C . ALA A 1 185 ? 16.798 0.158 -21.149 1.00 95.56 185 ALA A C 1
ATOM 1463 O O . ALA A 1 185 ? 17.588 0.751 -21.884 1.00 95.56 185 ALA A O 1
ATOM 1464 N N . MET A 1 186 ? 15.476 0.351 -21.234 1.00 94.44 186 MET A N 1
ATOM 1465 C CA . MET A 1 186 ? 14.854 1.334 -22.129 1.00 94.44 186 MET A CA 1
ATOM 1466 C C . MET A 1 186 ? 15.292 2.762 -21.786 1.00 94.44 186 MET A C 1
ATOM 1468 O O . MET A 1 186 ? 15.764 3.474 -22.674 1.00 94.44 186 MET A O 1
ATOM 1472 N N . VAL A 1 187 ? 15.216 3.151 -20.508 1.00 93.44 187 VAL A N 1
ATOM 1473 C CA . VAL A 1 187 ? 15.618 4.492 -20.046 1.00 93.44 187 VAL A CA 1
ATOM 1474 C C . VAL A 1 187 ? 17.121 4.718 -20.238 1.00 93.44 187 VAL A C 1
ATOM 1476 O O . VAL A 1 187 ? 17.525 5.712 -20.840 1.00 93.44 187 VAL A O 1
ATOM 1479 N N . VAL A 1 188 ? 17.975 3.777 -19.823 1.00 92.50 188 VAL A N 1
ATOM 1480 C CA . VAL A 1 188 ? 19.438 3.892 -20.000 1.00 92.50 188 VAL A CA 1
ATOM 1481 C C . VAL A 1 188 ? 19.821 3.964 -21.485 1.00 92.50 188 VAL A C 1
ATOM 1483 O O . VAL A 1 188 ? 20.692 4.745 -21.870 1.00 92.50 188 VAL A O 1
ATOM 1486 N N . ARG A 1 189 ? 19.150 3.198 -22.357 1.00 93.75 189 ARG A N 1
ATOM 1487 C CA . ARG A 1 189 ? 19.395 3.222 -23.809 1.00 93.75 189 ARG A CA 1
ATOM 1488 C C . ARG A 1 189 ? 18.947 4.529 -24.467 1.00 93.75 189 ARG A C 1
ATOM 1490 O O . ARG A 1 189 ? 19.589 4.940 -25.434 1.00 93.75 189 ARG A O 1
ATOM 1497 N N . ALA A 1 190 ? 17.881 5.163 -23.975 1.00 92.25 190 ALA A N 1
ATOM 1498 C CA . ALA A 1 190 ? 17.457 6.486 -24.430 1.00 92.25 190 ALA A CA 1
ATOM 1499 C C . ALA A 1 190 ? 18.509 7.545 -24.062 1.00 92.25 190 ALA A C 1
ATOM 1501 O O . ALA A 1 190 ? 19.055 8.192 -24.956 1.00 92.25 190 ALA A O 1
ATOM 1502 N N . ASN A 1 191 ? 18.894 7.612 -22.784 1.00 91.25 191 ASN A N 1
ATOM 1503 C CA . ASN A 1 191 ? 19.881 8.574 -22.282 1.00 91.25 191 ASN A CA 1
ATOM 1504 C C . ASN A 1 191 ? 21.277 8.394 -22.907 1.00 91.25 191 ASN A C 1
ATOM 1506 O O . ASN A 1 191 ? 21.979 9.370 -23.147 1.00 91.25 191 ASN A O 1
ATOM 1510 N N . LYS A 1 192 ? 21.667 7.165 -23.286 1.00 92.19 192 LYS A N 1
ATOM 1511 C CA . LYS A 1 192 ? 22.913 6.924 -24.041 1.00 92.19 192 LYS A CA 1
ATOM 1512 C C . LYS A 1 192 ? 22.914 7.547 -25.449 1.00 92.19 192 LYS A C 1
ATOM 1514 O O . LYS A 1 192 ? 23.987 7.766 -26.006 1.00 92.19 192 LYS A O 1
ATOM 1519 N N . LYS A 1 193 ? 21.744 7.787 -26.054 1.00 91.50 193 LYS A N 1
ATOM 1520 C CA . LYS A 1 193 ? 21.619 8.460 -27.360 1.00 91.50 193 LYS A CA 1
ATOM 1521 C C . LYS A 1 193 ? 21.416 9.965 -27.232 1.00 91.50 193 LYS A C 1
ATOM 1523 O O . LYS A 1 193 ? 21.917 10.702 -28.072 1.00 91.50 193 LYS A O 1
ATOM 1528 N N . ASN A 1 194 ? 20.640 10.390 -26.241 1.00 90.56 194 ASN A N 1
ATOM 1529 C CA . ASN A 1 194 ? 20.336 11.787 -25.978 1.00 90.56 194 ASN A CA 1
ATOM 1530 C C . ASN A 1 194 ? 20.236 11.985 -24.452 1.00 90.56 194 ASN A C 1
ATOM 1532 O O . ASN A 1 194 ? 19.234 11.553 -23.878 1.00 90.56 194 ASN A O 1
ATOM 1536 N N . PRO A 1 195 ? 21.260 12.558 -23.790 1.00 85.94 195 PRO A N 1
ATOM 1537 C CA . PRO A 1 195 ? 21.316 12.660 -22.328 1.00 85.94 195 PRO A CA 1
ATOM 1538 C C . PRO A 1 195 ? 20.178 13.471 -21.697 1.00 85.94 195 PRO A C 1
ATOM 1540 O O . PRO A 1 195 ? 19.780 13.176 -20.575 1.00 85.94 195 PRO A O 1
ATOM 1543 N N . ASP A 1 196 ? 19.620 14.440 -22.424 1.00 86.81 196 ASP A N 1
ATOM 1544 C CA . ASP A 1 196 ? 18.614 15.377 -21.898 1.00 86.81 196 ASP A CA 1
ATOM 1545 C C . ASP A 1 196 ? 17.178 14.811 -21.916 1.00 86.81 196 ASP A C 1
ATOM 1547 O O . ASP A 1 196 ? 16.214 15.508 -21.608 1.00 86.81 196 ASP A O 1
ATOM 1551 N N . LEU A 1 197 ? 17.010 13.541 -22.307 1.00 86.81 197 LEU A N 1
ATOM 1552 C CA . LEU A 1 197 ? 15.702 12.890 -22.453 1.00 86.81 197 LEU A CA 1
ATOM 1553 C C . LEU A 1 197 ? 15.138 12.390 -21.106 1.00 86.81 197 LEU A C 1
ATOM 1555 O O . LEU A 1 197 ? 13.924 12.256 -20.960 1.00 86.81 197 LEU A O 1
ATOM 1559 N N . GLY A 1 198 ? 16.006 12.132 -20.120 1.00 84.44 198 GLY A N 1
ATOM 1560 C CA . GLY A 1 198 ? 15.633 11.761 -18.752 1.00 84.44 198 GLY A CA 1
ATOM 1561 C C . GLY A 1 198 ? 14.944 10.393 -18.624 1.00 84.44 198 GLY A C 1
ATOM 1562 O O . GLY A 1 198 ? 15.147 9.484 -19.434 1.00 84.44 198 GLY A O 1
ATOM 1563 N N . GLY A 1 199 ? 14.136 10.227 -17.571 1.00 84.12 199 GLY A N 1
ATOM 1564 C CA . GLY A 1 199 ? 13.283 9.050 -17.349 1.00 84.12 199 GLY A CA 1
ATOM 1565 C C . GLY A 1 199 ? 13.351 8.468 -15.929 1.00 84.12 199 GLY A C 1
ATOM 1566 O O . GLY A 1 199 ? 14.420 8.320 -15.339 1.00 84.12 199 GLY A O 1
ATOM 1567 N N . HIS A 1 200 ? 12.194 8.092 -15.381 1.00 87.75 200 HIS A N 1
ATOM 1568 C CA . HIS A 1 200 ? 12.025 7.759 -13.963 1.00 87.75 200 HIS A CA 1
ATOM 1569 C C . HIS A 1 200 ? 12.158 6.251 -13.683 1.00 87.75 200 HIS A C 1
ATOM 1571 O O . HIS A 1 200 ? 11.177 5.523 -13.573 1.00 87.75 200 HIS A O 1
ATOM 1577 N N . ILE A 1 201 ? 13.385 5.752 -13.504 1.00 89.75 201 ILE A N 1
ATOM 1578 C CA . ILE A 1 201 ? 13.600 4.323 -13.179 1.00 89.75 201 ILE A CA 1
ATOM 1579 C C . ILE A 1 201 ? 13.093 3.984 -11.762 1.00 89.75 201 ILE A C 1
ATOM 1581 O O . ILE A 1 201 ? 12.522 2.916 -11.533 1.00 89.75 201 ILE A O 1
ATOM 1585 N N . GLY A 1 202 ? 13.299 4.891 -10.800 1.00 88.50 202 GLY A N 1
ATOM 1586 C CA . GLY A 1 202 ? 13.015 4.647 -9.381 1.00 88.50 202 GLY A CA 1
ATOM 1587 C C . GLY A 1 202 ? 11.531 4.461 -9.054 1.00 88.50 202 GLY A C 1
ATOM 1588 O O . GLY A 1 202 ? 11.196 3.591 -8.252 1.00 88.50 202 GLY A O 1
ATOM 1589 N N . THR A 1 203 ? 10.644 5.233 -9.687 1.00 90.50 203 THR A N 1
ATOM 1590 C CA . THR A 1 203 ? 9.199 5.181 -9.413 1.00 90.50 203 THR A CA 1
ATOM 1591 C C . THR A 1 203 ? 8.582 3.883 -9.917 1.00 90.50 203 THR A C 1
ATOM 1593 O O . THR A 1 203 ? 7.939 3.168 -9.148 1.00 90.50 203 THR A O 1
ATOM 1596 N N . PHE A 1 204 ? 8.851 3.494 -11.167 1.00 94.50 204 PHE A N 1
ATOM 1597 C CA . PHE A 1 204 ? 8.404 2.188 -11.639 1.00 94.50 204 PHE A CA 1
ATOM 1598 C C . PHE A 1 204 ? 8.997 1.052 -10.787 1.00 94.50 204 PHE A C 1
ATOM 1600 O O . PHE A 1 204 ? 8.300 0.096 -10.455 1.00 94.50 204 PHE A O 1
ATOM 1607 N N . ALA A 1 205 ? 10.256 1.158 -10.345 1.00 93.12 205 ALA A N 1
ATOM 1608 C CA . ALA A 1 205 ? 10.872 0.143 -9.491 1.00 93.12 205 ALA A CA 1
ATOM 1609 C C . ALA A 1 205 ? 10.216 -0.001 -8.099 1.00 93.12 205 ALA A C 1
ATOM 1611 O O . ALA A 1 205 ? 10.191 -1.121 -7.572 1.00 93.12 205 ALA A O 1
ATOM 1612 N N . SER A 1 206 ? 9.665 1.059 -7.498 1.00 94.50 206 SER A N 1
ATOM 1613 C CA . SER A 1 206 ? 8.908 0.935 -6.242 1.00 94.50 206 SER A CA 1
ATOM 1614 C C . SER A 1 206 ? 7.517 0.333 -6.483 1.00 94.50 206 SER A C 1
ATOM 1616 O O . SER A 1 206 ? 7.124 -0.602 -5.785 1.00 94.50 206 SER A O 1
ATOM 1618 N N . ALA A 1 207 ? 6.812 0.777 -7.527 1.00 95.69 207 ALA A N 1
ATOM 1619 C CA . ALA A 1 207 ? 5.435 0.368 -7.806 1.00 95.69 207 ALA A CA 1
ATOM 1620 C C . ALA A 1 207 ? 5.284 -0.947 -8.604 1.00 95.69 207 ALA A C 1
ATOM 1622 O O . ALA A 1 207 ? 4.198 -1.521 -8.631 1.00 95.69 207 ALA A O 1
ATOM 1623 N N . ALA A 1 208 ? 6.337 -1.482 -9.234 1.00 95.94 208 ALA A N 1
ATOM 1624 C CA . ALA A 1 208 ? 6.231 -2.626 -10.154 1.00 95.94 208 ALA A CA 1
ATOM 1625 C C . ALA A 1 208 ? 5.624 -3.906 -9.543 1.00 95.94 208 ALA A C 1
ATOM 1627 O O . ALA A 1 208 ? 5.094 -4.726 -10.281 1.00 95.94 208 ALA A O 1
ATOM 1628 N N . THR A 1 209 ? 5.677 -4.100 -8.220 1.00 95.50 209 THR A N 1
ATOM 1629 C CA . THR A 1 209 ? 4.961 -5.215 -7.562 1.00 95.50 209 THR A CA 1
ATOM 1630 C C . THR A 1 209 ? 3.445 -4.998 -7.552 1.00 95.50 209 THR A C 1
ATOM 1632 O O . THR A 1 209 ? 2.705 -5.940 -7.811 1.00 95.50 209 THR A O 1
ATOM 1635 N N . LEU A 1 210 ? 2.984 -3.767 -7.312 1.00 95.69 210 LEU A N 1
ATOM 1636 C CA . LEU A 1 210 ? 1.565 -3.407 -7.349 1.00 95.69 210 LEU A CA 1
ATOM 1637 C C . LEU A 1 210 ? 1.000 -3.567 -8.767 1.00 95.69 210 LEU A C 1
ATOM 1639 O O . LEU A 1 210 ? -0.047 -4.186 -8.947 1.00 95.69 210 LEU A O 1
ATOM 1643 N N . TYR A 1 211 ? 1.727 -3.070 -9.775 1.00 96.06 211 TYR A N 1
ATOM 1644 C CA . TYR A 1 211 ? 1.338 -3.223 -11.180 1.00 96.06 211 TYR A CA 1
ATOM 1645 C C . TYR A 1 211 ? 1.319 -4.691 -11.630 1.00 96.06 211 TYR A C 1
ATOM 1647 O O . TYR A 1 211 ? 0.397 -5.087 -12.334 1.00 96.06 211 TYR A O 1
ATOM 1655 N N . ASP A 1 212 ? 2.284 -5.513 -11.207 1.00 96.19 212 ASP A N 1
ATOM 1656 C CA . ASP A 1 212 ? 2.327 -6.943 -11.544 1.00 96.19 212 ASP A CA 1
ATOM 1657 C C . ASP A 1 212 ? 1.152 -7.723 -10.925 1.00 96.19 212 ASP A C 1
ATOM 1659 O O . ASP A 1 212 ? 0.492 -8.493 -11.619 1.00 96.19 212 ASP A O 1
ATOM 1663 N N . VAL A 1 213 ? 0.810 -7.475 -9.655 1.00 95.69 213 VAL A N 1
ATOM 1664 C CA . VAL A 1 213 ? -0.382 -8.080 -9.029 1.00 95.69 213 VAL A CA 1
ATOM 1665 C C . VAL A 1 213 ? -1.664 -7.640 -9.747 1.00 95.69 213 VAL A C 1
ATOM 1667 O O . VAL A 1 213 ? -2.515 -8.478 -10.044 1.00 95.69 213 VAL A O 1
ATOM 1670 N N . GLY A 1 214 ? -1.780 -6.352 -10.089 1.00 95.56 214 GLY A N 1
ATOM 1671 C CA . GLY A 1 214 ? -2.903 -5.820 -10.863 1.00 95.56 214 GLY A CA 1
ATOM 1672 C C . GLY A 1 214 ? -3.067 -6.506 -12.223 1.00 95.56 214 GLY A C 1
ATOM 1673 O O . GLY A 1 214 ? -4.151 -7.001 -12.528 1.00 95.56 214 GLY A O 1
ATOM 1674 N N . MET A 1 215 ? -1.984 -6.593 -13.004 1.00 95.44 215 MET A N 1
ATOM 1675 C CA . MET A 1 215 ? -1.968 -7.197 -14.344 1.00 95.44 215 MET A CA 1
ATOM 1676 C C . MET A 1 215 ? -2.309 -8.691 -14.340 1.00 95.44 215 MET A C 1
ATOM 1678 O O . MET A 1 215 ? -3.013 -9.143 -15.238 1.00 95.44 215 MET A O 1
ATOM 1682 N N . ASN A 1 216 ? -1.808 -9.456 -13.364 1.00 95.75 216 ASN A N 1
ATOM 1683 C CA . ASN A 1 216 ? -2.012 -10.907 -13.335 1.00 95.75 216 ASN A CA 1
ATOM 1684 C C . ASN A 1 216 ? -3.394 -11.308 -12.786 1.00 95.75 216 ASN A C 1
ATOM 1686 O O . ASN A 1 216 ? -3.967 -12.283 -13.268 1.00 95.75 216 ASN A O 1
ATOM 1690 N N . HIS A 1 217 ? -3.934 -10.575 -11.799 1.00 95.44 217 HIS A N 1
ATOM 1691 C CA . HIS A 1 217 ? -5.054 -11.070 -10.975 1.00 95.44 217 HIS A CA 1
ATOM 1692 C C . HIS A 1 217 ? -6.318 -10.204 -10.963 1.00 95.44 217 HIS A C 1
ATOM 1694 O O . HIS A 1 217 ? -7.376 -10.704 -10.582 1.00 95.44 217 HIS A O 1
ATOM 1700 N N . PHE A 1 218 ? -6.248 -8.930 -11.364 1.00 95.75 218 PHE A N 1
ATOM 1701 C CA . PHE A 1 218 ? -7.369 -7.990 -11.199 1.00 95.75 218 PHE A CA 1
ATOM 1702 C C . PHE A 1 218 ? -7.827 -7.327 -12.498 1.00 95.75 218 PHE A C 1
ATOM 1704 O O . PHE A 1 218 ? -9.029 -7.178 -12.717 1.00 95.75 218 PHE A O 1
ATOM 1711 N N . TRP A 1 219 ? -6.895 -6.896 -13.345 1.00 96.81 219 TRP A N 1
ATOM 1712 C CA . TRP A 1 219 ? -7.188 -6.015 -14.471 1.00 96.81 219 TRP A CA 1
ATOM 1713 C C . TRP A 1 219 ? -7.649 -6.769 -15.712 1.00 96.81 219 TRP A C 1
ATOM 1715 O O . TRP A 1 219 ? -6.941 -7.598 -16.279 1.00 96.81 219 TRP A O 1
ATOM 1725 N N . ARG A 1 220 ? -8.856 -6.440 -16.172 1.00 96.56 220 ARG A N 1
ATOM 1726 C CA . ARG A 1 220 ? -9.514 -7.105 -17.294 1.00 96.56 220 ARG A CA 1
ATOM 1727 C C . ARG A 1 220 ? -9.411 -6.242 -18.541 1.00 96.56 220 ARG A C 1
ATOM 1729 O O . ARG A 1 220 ? -9.908 -5.116 -18.588 1.00 96.56 220 ARG A O 1
ATOM 1736 N N . ALA A 1 221 ? -8.817 -6.806 -19.586 1.00 96.38 221 ALA A N 1
ATOM 1737 C CA . ALA A 1 221 ? -8.803 -6.196 -20.907 1.00 96.38 221 ALA A CA 1
ATOM 1738 C C . ALA A 1 221 ? -10.219 -6.088 -21.509 1.00 96.38 221 ALA A C 1
ATOM 1740 O O . ALA A 1 221 ? -11.148 -6.817 -21.140 1.00 96.38 221 ALA A O 1
ATOM 1741 N N . LYS A 1 222 ? -10.366 -5.191 -22.489 1.00 97.31 222 LYS A N 1
ATOM 1742 C CA . LYS A 1 222 ? -11.582 -5.055 -23.297 1.00 97.31 222 LYS A CA 1
ATOM 1743 C C . LYS A 1 222 ? -11.927 -6.372 -23.997 1.00 97.31 222 LYS A C 1
ATOM 1745 O O . LYS A 1 222 ? -11.063 -7.010 -24.592 1.00 97.31 222 LYS A O 1
ATOM 1750 N N . ASN A 1 223 ? -13.204 -6.740 -23.987 1.00 95.38 223 ASN A N 1
ATOM 1751 C CA . ASN A 1 223 ? -13.744 -7.883 -24.720 1.00 95.38 223 ASN A CA 1
ATOM 1752 C C . ASN A 1 223 ? -15.117 -7.546 -25.335 1.00 95.38 223 ASN A C 1
ATOM 1754 O O . ASN A 1 223 ? -15.620 -6.433 -25.197 1.00 95.38 223 ASN A O 1
ATOM 1758 N N . ASN A 1 224 ? -15.745 -8.510 -26.012 1.00 95.50 224 ASN A N 1
ATOM 1759 C CA . ASN A 1 224 ? -16.991 -8.292 -26.762 1.00 95.50 224 ASN A CA 1
ATOM 1760 C C . ASN A 1 224 ? -18.206 -7.891 -25.897 1.00 95.50 224 ASN A C 1
ATOM 1762 O O . ASN A 1 224 ? -19.209 -7.449 -26.448 1.00 95.50 224 ASN A O 1
ATOM 1766 N N . LYS A 1 225 ? -18.149 -8.071 -24.569 1.00 96.00 225 LYS A N 1
ATOM 1767 C CA . LYS A 1 225 ? -19.235 -7.745 -23.622 1.00 96.00 225 LYS A CA 1
ATOM 1768 C C . LYS A 1 225 ? -18.845 -6.704 -22.567 1.00 96.00 225 LYS A C 1
ATOM 1770 O O . LYS A 1 225 ? -19.713 -6.232 -21.841 1.00 96.00 225 LYS A O 1
ATOM 1775 N N . PHE A 1 226 ? -17.562 -6.364 -22.453 1.00 95.62 226 PHE A N 1
ATOM 1776 C CA . PHE A 1 226 ? -17.032 -5.499 -21.402 1.00 95.62 226 PHE A CA 1
ATOM 1777 C C . PHE A 1 226 ? -15.972 -4.547 -21.963 1.00 95.62 226 PHE A C 1
ATOM 1779 O O . PHE A 1 226 ? -15.052 -4.973 -22.659 1.00 95.62 226 PHE A O 1
ATOM 1786 N N . GLY A 1 227 ? -16.085 -3.256 -21.636 1.00 95.31 227 GLY A N 1
ATOM 1787 C CA . GLY A 1 227 ? -15.215 -2.199 -22.165 1.00 95.31 227 GLY A CA 1
ATOM 1788 C C . GLY A 1 227 ? -13.738 -2.304 -21.768 1.00 95.31 227 GLY A C 1
ATOM 1789 O O . GLY A 1 227 ? -12.907 -1.681 -22.425 1.00 95.31 227 GLY A O 1
ATOM 1790 N N . GLY A 1 228 ? -13.419 -3.120 -20.760 1.00 96.69 228 GLY A N 1
ATOM 1791 C CA . GLY A 1 228 ? -12.120 -3.158 -20.091 1.00 96.69 228 GLY A CA 1
ATOM 1792 C C . GLY A 1 228 ? -12.127 -2.300 -18.823 1.00 96.69 228 GLY A C 1
ATOM 1793 O O . GLY A 1 228 ? -12.939 -1.383 -18.694 1.00 96.69 228 GLY A O 1
ATOM 1794 N N . ASP A 1 229 ? -11.244 -2.614 -17.879 1.00 97.62 229 ASP A N 1
ATOM 1795 C CA . ASP A 1 229 ? -11.046 -1.786 -16.687 1.00 97.62 229 ASP A CA 1
ATOM 1796 C C . ASP A 1 229 ? -10.280 -0.501 -17.055 1.00 97.62 229 ASP A C 1
ATOM 1798 O O . ASP A 1 229 ? -9.290 -0.537 -17.789 1.00 97.62 229 ASP A O 1
ATOM 1802 N N . LEU A 1 230 ? -10.739 0.650 -16.552 1.00 96.88 230 LEU A N 1
ATOM 1803 C CA . LEU A 1 230 ? -10.117 1.953 -16.814 1.00 96.88 230 LEU A CA 1
ATOM 1804 C C . LEU A 1 230 ? -9.014 2.226 -15.785 1.00 96.88 230 LEU A C 1
ATOM 1806 O O . LEU A 1 230 ? -9.282 2.676 -14.672 1.00 96.88 230 LEU A O 1
ATOM 1810 N N . ILE A 1 231 ? -7.769 1.937 -16.162 1.00 96.25 231 ILE A N 1
ATOM 1811 C CA . ILE A 1 231 ? -6.602 2.064 -15.283 1.00 96.25 231 ILE A CA 1
ATOM 1812 C C . ILE A 1 231 ? -5.911 3.405 -15.542 1.00 96.25 231 ILE A C 1
ATOM 1814 O O . ILE A 1 231 ? -5.346 3.638 -16.611 1.00 96.25 231 ILE A O 1
ATOM 1818 N N . TYR A 1 232 ? -5.929 4.279 -14.539 1.00 96.50 232 TYR A N 1
ATOM 1819 C CA . TYR A 1 232 ? -5.222 5.558 -14.557 1.00 96.50 232 TYR A CA 1
ATOM 1820 C C . TYR A 1 232 ? -3.785 5.339 -14.073 1.00 96.50 232 TYR A C 1
ATOM 1822 O O . TYR A 1 232 ? -3.485 5.472 -12.888 1.00 96.50 232 TYR A O 1
ATOM 1830 N N . PHE A 1 233 ? -2.910 4.932 -14.993 1.00 95.06 233 PHE A N 1
ATOM 1831 C CA . PHE A 1 233 ? -1.493 4.714 -14.705 1.00 95.06 233 PHE A CA 1
ATOM 1832 C C . PHE A 1 233 ? -0.802 6.005 -14.249 1.00 95.06 233 PHE A C 1
ATOM 1834 O O . PHE A 1 233 ? -1.050 7.087 -14.784 1.00 95.06 233 PHE A O 1
ATOM 1841 N N . GLN A 1 234 ? 0.125 5.870 -13.300 1.00 94.81 234 GLN A N 1
ATOM 1842 C CA . GLN A 1 234 ? 1.102 6.914 -13.003 1.00 94.81 234 GLN A CA 1
ATOM 1843 C C . GLN A 1 234 ? 1.929 7.184 -14.269 1.00 94.81 234 GLN A C 1
ATOM 1845 O O . GLN A 1 234 ? 2.418 6.251 -14.900 1.00 94.81 234 GLN A O 1
ATOM 1850 N N . GLY A 1 235 ? 2.046 8.452 -14.671 1.00 90.69 235 GLY A N 1
ATOM 1851 C CA . GLY A 1 235 ? 2.632 8.822 -15.968 1.00 90.69 235 GLY A CA 1
ATOM 1852 C C . GLY A 1 235 ? 4.154 8.662 -16.083 1.00 90.69 235 GLY A C 1
ATOM 1853 O O . GLY A 1 235 ? 4.712 9.049 -17.107 1.00 90.69 235 GLY A O 1
ATOM 1854 N N . HIS A 1 236 ? 4.819 8.158 -15.039 1.00 85.06 236 HIS A N 1
ATOM 1855 C CA . HIS A 1 236 ? 6.270 8.075 -14.900 1.00 85.06 236 HIS A CA 1
ATOM 1856 C C . HIS A 1 236 ? 6.700 6.819 -14.129 1.00 85.06 236 HIS A C 1
ATOM 1858 O O . HIS A 1 236 ? 7.813 6.334 -14.422 1.00 85.06 236 HIS A O 1
#

pLDDT: mean 72.96, std 22.88, range [26.31, 97.69]

Radius of gyration: 29.12 Å; chains: 1; bounding box: 59×76×65 Å

Secondary structure (DSSP, 8-state):
-EEEETTEEEE---SS--EEEEE---TT----TT---EEEE-SS------------PPPTHHHHHHHHHHHHHHHHHHHHHT--S--------------SS-S-HHHHHHHHHHHHHHHHHT-HHHHHHHHHHHHHHHHHTT-------PPPSS-SS-TTTPPPPSS-HHHHHHHHHHHHHHHHHHHHHHHTT-GGG---HHHHHHHHHHHHHHHHHTPPPPBTTB----------

Foldseek 3Di:
DWDDDPVDTDDDDDPDDFDWPDAPDDDPDDDDPPDDGTDGDDDDDDDDDDDDDDDDDDDPVVVVVVVVVVVVVVVVVVVVVPPDDDDDDDDPPDDDDDDDDDPDPVVVVVVVVVLVVCCVPVRDVVSVVVVVVVVVVCVVVPDPDDPPPDDPPDDPADPVRDDDDPDDPVVLVVVLVVVLVVQVVVQVVVCVVPVVPHDDSPVCVVCSVVVSCCVPPPWDDDDPVHHTDDDPDDPD